Protein AF-A0A3B4A0J9-F1 (afdb_monomer)

Radius of gyration: 40.75 Å; Cα contacts (8 Å, |Δi|>4): 36; chains: 1; bounding box: 150×48×85 Å

pLDDT: mean 75.03, std 22.57, range [33.03, 98.69]

Sequence (187 aa):
MAAPLPPKPGLPGMPPQTQQPLPLGATAAPGQQPQPGTMREISPVFLCRIGQETVQDIVTRTMEIFQISRATQLPNGVTQSQAMYQDRFGKLQEHLRQLALLFRKLRLLYERCVEMTSDLQEAPAELVPYVGEELMSVKVESCSPAIIQERKEVMEKVRQKNQEMKILMDQMRNLLWDVNAMLTLRK

Solvent-accessible surface area (backbone atoms only — not comparable to full-atom values): 12080 Å² total; per-residue (Å²): 137,85,88,84,90,92,88,90,90,82,90,87,89,87,82,84,88,81,86,87,83,88,82,93,80,91,73,89,73,83,79,83,70,80,74,77,77,77,75,75,73,83,51,59,69,58,48,50,52,54,41,52,54,46,52,52,51,47,53,52,46,51,51,50,47,51,51,53,54,70,69,54,71,74,85,80,82,64,84,70,58,68,67,60,52,51,53,52,51,52,49,46,52,50,48,51,53,51,46,54,51,47,53,55,50,45,48,53,45,48,55,52,39,47,67,75,39,52,91,70,61,69,70,85,88,74,71,82,78,68,92,86,66,84,78,74,81,75,80,72,77,78,60,58,70,67,57,52,49,51,53,50,52,52,53,50,51,53,53,51,52,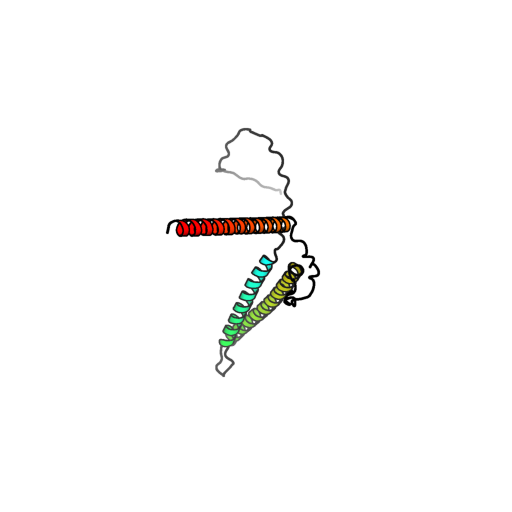54,51,52,51,50,53,50,51,53,50,53,50,49,52,52,50,53,50,54,50,56,58,58,76,72,111

Nearest PDB structures (foldseek):
  6w1s-assembly1_Y  TM=5.261E-01  e=3.389E-08  Mus musculus
  1tjl-assembly1_A  TM=6.572E-01  e=3.011E+00  Escherichia coli

Structure (mmCIF, N/CA/C/O backbone):
data_AF-A0A3B4A0J9-F1
#
_entry.id   AF-A0A3B4A0J9-F1
#
loop_
_atom_site.group_PDB
_atom_site.id
_atom_site.type_symbol
_atom_site.label_atom_id
_atom_site.label_alt_id
_atom_site.label_comp_id
_atom_site.label_asym_id
_atom_site.label_entity_id
_atom_site.label_seq_id
_atom_site.pdbx_PDB_ins_code
_atom_site.Cartn_x
_atom_site.Cartn_y
_atom_site.Cartn_z
_atom_site.occupancy
_atom_site.B_iso_or_equiv
_atom_site.auth_seq_id
_atom_site.auth_comp_id
_atom_site.auth_asym_id
_atom_site.auth_atom_id
_atom_site.pdbx_PDB_model_num
ATOM 1 N N . MET A 1 1 ? 86.600 3.436 4.584 1.00 40.72 1 MET A N 1
ATOM 2 C CA . MET A 1 1 ? 86.127 4.830 4.748 1.00 40.72 1 MET A CA 1
ATOM 3 C C . MET A 1 1 ? 84.602 4.763 4.795 1.00 40.72 1 MET A C 1
ATOM 5 O O . MET A 1 1 ? 84.035 4.291 3.826 1.00 40.72 1 MET A O 1
ATOM 9 N N . ALA A 1 2 ? 83.965 4.772 5.970 1.00 39.25 2 ALA A N 1
ATOM 10 C CA . ALA A 1 2 ? 83.701 5.888 6.901 1.00 39.25 2 ALA A CA 1
ATOM 11 C C . ALA A 1 2 ? 82.414 6.673 6.536 1.00 39.25 2 ALA A C 1
ATOM 13 O O . ALA A 1 2 ? 82.296 7.193 5.434 1.00 39.25 2 ALA A O 1
ATOM 14 N N . ALA A 1 3 ? 81.464 6.663 7.481 1.00 44.97 3 ALA A N 1
ATOM 15 C CA . ALA A 1 3 ? 80.117 7.267 7.518 1.00 44.97 3 ALA A CA 1
ATOM 16 C C . ALA A 1 3 ? 80.164 8.790 7.872 1.00 44.97 3 ALA A C 1
ATOM 18 O O . ALA A 1 3 ? 81.256 9.347 7.784 1.00 44.97 3 ALA A O 1
ATOM 19 N N . PRO A 1 4 ? 79.161 9.431 8.533 1.00 53.91 4 PRO A N 1
ATOM 20 C CA . PRO A 1 4 ? 77.727 9.730 8.275 1.00 53.91 4 PRO A CA 1
ATOM 21 C C . PRO A 1 4 ? 77.372 11.271 8.349 1.00 53.91 4 PRO A C 1
ATOM 23 O O . PRO A 1 4 ? 78.267 12.101 8.426 1.00 53.91 4 PRO A O 1
ATOM 26 N N . LEU A 1 5 ? 76.057 11.619 8.323 1.00 42.41 5 LEU A N 1
ATOM 27 C CA . LEU A 1 5 ? 75.295 12.909 8.546 1.00 42.41 5 LEU A CA 1
ATOM 28 C C . LEU A 1 5 ? 75.820 13.879 9.658 1.00 42.41 5 LEU A C 1
ATOM 30 O O . LEU A 1 5 ? 76.533 13.344 10.509 1.00 42.41 5 LEU A O 1
ATOM 34 N N . PRO A 1 6 ? 75.459 15.213 9.802 1.00 55.19 6 PRO A N 1
ATOM 35 C CA . PRO A 1 6 ? 74.091 15.836 10.005 1.00 55.19 6 PRO A CA 1
ATOM 36 C C . PRO A 1 6 ? 73.970 17.383 9.638 1.00 55.19 6 PRO A C 1
ATOM 38 O O . PRO A 1 6 ? 74.738 17.798 8.776 1.00 55.19 6 PRO A O 1
ATOM 41 N N . PRO A 1 7 ? 73.192 18.321 10.288 1.00 53.09 7 PRO A N 1
ATOM 42 C CA . PRO A 1 7 ? 71.743 18.490 10.626 1.00 53.09 7 PRO A CA 1
ATOM 43 C C . PRO A 1 7 ? 71.053 19.848 10.173 1.00 53.09 7 PRO A C 1
ATOM 45 O O . PRO A 1 7 ? 71.659 20.698 9.533 1.00 53.09 7 PRO A O 1
ATOM 48 N N . LYS A 1 8 ? 69.762 20.024 10.565 1.00 43.38 8 LYS A N 1
ATOM 49 C CA . LYS A 1 8 ? 68.763 21.154 10.485 1.00 43.38 8 LYS A CA 1
ATOM 50 C C . LYS A 1 8 ? 69.182 22.561 11.003 1.00 43.38 8 LYS A C 1
ATOM 52 O O . LYS A 1 8 ? 70.091 22.641 11.822 1.00 43.38 8 LYS A O 1
ATOM 57 N N . PRO A 1 9 ? 68.443 23.650 10.651 1.00 48.12 9 PRO A N 1
ATOM 58 C CA . PRO A 1 9 ? 67.445 24.320 11.555 1.00 48.12 9 PRO A CA 1
ATOM 59 C C . PRO A 1 9 ? 66.189 24.860 10.791 1.00 48.12 9 PRO A C 1
ATOM 61 O O . PRO A 1 9 ? 66.222 24.931 9.574 1.00 48.12 9 PRO A O 1
ATOM 64 N N . GLY A 1 10 ? 65.016 25.261 11.315 1.00 34.44 10 GLY A N 1
ATOM 65 C CA . GLY A 1 10 ? 64.461 25.481 12.658 1.00 34.44 10 GLY A CA 1
ATOM 66 C C . GLY A 1 10 ? 63.539 26.736 12.704 1.00 34.44 10 GLY A C 1
ATOM 67 O O . GLY A 1 10 ? 64.086 27.823 12.780 1.00 34.44 10 GLY A O 1
ATOM 68 N N . LEU A 1 11 ? 62.194 26.553 12.754 1.00 42.97 11 LEU A N 1
ATOM 69 C CA . LEU A 1 11 ? 61.110 27.414 13.347 1.00 42.97 11 LEU A CA 1
ATOM 70 C C . LEU A 1 11 ? 60.815 28.829 12.761 1.00 42.97 11 LEU A C 1
ATOM 72 O O . LEU A 1 11 ? 61.633 29.309 11.985 1.00 42.97 11 LEU A O 1
ATOM 76 N N . PRO A 1 12 ? 59.711 29.552 13.133 1.00 46.12 12 PRO A N 1
ATOM 77 C CA . PRO A 1 12 ? 58.515 29.268 13.983 1.00 46.12 12 PRO A CA 1
ATOM 78 C C . PRO A 1 12 ? 57.167 29.468 13.207 1.00 46.12 12 PRO A C 1
ATOM 80 O O . PRO A 1 12 ? 57.181 29.918 12.072 1.00 46.12 12 PRO A O 1
ATOM 83 N N . GLY A 1 13 ? 55.937 29.138 13.633 1.00 35.78 13 GLY A N 1
ATOM 84 C CA . GLY A 1 13 ? 55.293 29.041 14.947 1.00 35.78 13 GLY A CA 1
ATOM 85 C C . GLY A 1 13 ? 54.238 30.158 15.096 1.00 35.78 13 GLY A C 1
ATOM 86 O O . GLY A 1 13 ? 54.635 31.296 15.304 1.00 35.78 13 GLY A O 1
ATOM 87 N N . MET A 1 14 ? 52.928 29.859 14.973 1.00 45.50 14 MET A N 1
ATOM 88 C CA . MET A 1 14 ? 51.789 30.750 15.317 1.00 45.50 14 MET A CA 1
ATOM 89 C C . MET A 1 14 ? 50.421 30.038 15.119 1.00 45.50 14 MET A C 1
ATOM 91 O O . MET A 1 14 ? 50.318 29.203 14.225 1.00 45.50 14 MET A O 1
ATOM 95 N N . PRO A 1 15 ? 49.348 30.378 15.862 1.00 49.09 15 PRO A N 1
ATOM 96 C CA . PRO A 1 15 ? 49.125 30.039 17.272 1.00 49.09 15 PRO A CA 1
ATOM 97 C C . PRO A 1 15 ? 47.834 29.201 17.502 1.00 49.09 15 PRO A C 1
ATOM 99 O O . PRO A 1 15 ? 46.919 29.231 16.678 1.00 49.09 15 PRO A O 1
ATOM 102 N N . PRO A 1 16 ? 47.712 28.477 18.633 1.00 41.19 16 PRO A N 1
ATOM 103 C CA . PRO A 1 16 ? 46.480 27.797 19.027 1.00 41.19 16 PRO A CA 1
ATOM 104 C C . PRO A 1 16 ? 45.493 28.757 19.712 1.00 41.19 16 PRO A C 1
ATOM 106 O O . PRO A 1 16 ? 45.870 29.614 20.512 1.00 41.19 16 PRO A O 1
ATOM 109 N N . GLN A 1 17 ? 44.211 28.591 19.393 1.00 39.91 17 GLN A N 1
ATOM 110 C CA . GLN A 1 17 ? 43.101 29.373 19.926 1.00 39.91 17 GLN A CA 1
ATOM 111 C C . GLN A 1 17 ? 42.788 28.953 21.377 1.00 39.91 17 GLN A C 1
ATOM 113 O O . GLN A 1 17 ? 42.278 27.868 21.637 1.00 39.91 17 GLN A O 1
ATOM 118 N N . THR A 1 18 ? 43.184 29.829 22.301 1.00 37.50 18 THR A N 1
ATOM 119 C CA . THR A 1 18 ? 42.495 30.251 23.536 1.00 37.50 18 THR A CA 1
ATOM 120 C C . THR A 1 18 ? 41.708 29.211 24.354 1.00 37.50 18 THR A C 1
ATOM 122 O O . THR A 1 18 ? 40.520 28.980 24.150 1.00 37.50 18 THR A O 1
ATOM 125 N N . GLN A 1 19 ? 42.360 28.727 25.416 1.00 39.59 19 GLN A N 1
ATOM 126 C CA . GLN A 1 19 ? 41.743 28.311 26.681 1.00 39.59 19 GLN A CA 1
ATOM 127 C C . GLN A 1 19 ? 41.982 29.401 27.740 1.00 39.59 19 GLN A C 1
ATOM 129 O O . GLN A 1 19 ? 43.103 29.893 27.873 1.00 39.59 19 GLN A O 1
ATOM 134 N N . GLN A 1 20 ? 40.953 29.729 28.524 1.00 37.91 20 GLN A N 1
ATOM 135 C CA . GLN A 1 20 ? 41.059 30.404 29.825 1.00 37.91 20 GLN A CA 1
ATOM 136 C C . GLN A 1 20 ? 40.055 29.789 30.834 1.00 37.91 20 GLN A C 1
ATOM 138 O O . GLN A 1 20 ? 39.088 29.162 30.398 1.00 37.91 20 GLN A O 1
ATOM 143 N N . PRO A 1 21 ? 40.308 29.894 32.160 1.00 43.94 21 PRO A N 1
ATOM 144 C CA . PRO A 1 21 ? 40.034 28.815 33.123 1.00 43.94 21 PRO A CA 1
ATOM 145 C C . PRO A 1 21 ? 39.106 29.158 34.323 1.00 43.94 21 PRO A C 1
ATOM 147 O O . PRO A 1 21 ? 39.158 30.274 34.819 1.00 43.94 21 PRO A O 1
ATOM 150 N N . LEU A 1 22 ? 38.417 28.116 34.850 1.00 37.00 22 LEU A N 1
ATOM 151 C CA . LEU A 1 22 ? 37.968 27.836 36.254 1.00 37.00 22 LEU A CA 1
ATOM 152 C C . LEU A 1 22 ? 36.998 28.837 36.965 1.00 37.00 22 LEU A C 1
ATOM 154 O O . LEU A 1 22 ? 36.967 29.997 36.574 1.00 37.00 22 LEU A O 1
ATOM 158 N N . PRO A 1 23 ? 36.218 28.455 38.024 1.00 47.22 23 PRO A N 1
ATOM 159 C CA . PRO A 1 23 ? 36.402 27.313 38.935 1.00 47.22 23 PRO A CA 1
ATOM 160 C C . PRO A 1 23 ? 35.155 26.473 39.331 1.00 47.22 23 PRO A C 1
ATOM 162 O O . PRO A 1 23 ? 34.004 26.816 39.096 1.00 47.22 23 PRO A O 1
ATOM 165 N N . LEU A 1 24 ? 35.484 25.342 39.969 1.00 41.44 24 LEU A N 1
ATOM 166 C CA . LEU A 1 24 ? 34.757 24.494 40.925 1.00 41.44 24 LEU A CA 1
ATOM 167 C C . LEU A 1 24 ? 33.265 24.768 41.214 1.00 41.44 24 LEU A C 1
ATOM 169 O O . LEU A 1 24 ? 32.896 25.762 41.830 1.00 41.44 24 LEU A O 1
ATOM 173 N N . GLY A 1 25 ? 32.460 23.729 40.979 1.00 33.03 25 GLY A N 1
ATOM 174 C CA . GLY A 1 25 ? 31.121 23.556 41.539 1.00 33.03 25 GLY A CA 1
ATOM 175 C C . GLY A 1 25 ? 30.613 22.134 41.307 1.00 33.03 25 GLY A C 1
ATOM 176 O O . GLY A 1 25 ? 29.630 21.935 40.607 1.00 33.03 25 GLY A O 1
ATOM 177 N N . ALA A 1 26 ? 31.328 21.129 41.822 1.00 35.12 26 ALA A N 1
ATOM 178 C CA . ALA A 1 26 ? 30.890 19.738 41.764 1.00 35.12 26 ALA A CA 1
ATOM 179 C C . ALA A 1 26 ? 29.823 19.484 42.841 1.00 35.12 26 ALA A C 1
ATOM 181 O O . ALA A 1 26 ? 30.138 19.095 43.964 1.00 35.12 26 ALA A O 1
ATOM 182 N N . THR A 1 27 ? 28.556 19.701 42.498 1.00 36.66 27 THR A N 1
ATOM 183 C CA . THR A 1 27 ? 27.426 19.056 43.172 1.00 36.66 27 THR A CA 1
ATOM 184 C C . THR A 1 27 ? 27.036 17.821 42.369 1.00 36.66 27 THR A C 1
ATOM 186 O O . THR A 1 27 ? 26.649 17.893 41.205 1.00 36.66 27 THR A O 1
ATOM 189 N N . ALA A 1 28 ? 27.208 16.661 42.997 1.00 42.97 28 ALA A N 1
ATOM 190 C CA . ALA A 1 28 ? 26.825 15.365 42.468 1.00 42.97 28 ALA A CA 1
ATOM 191 C C . ALA A 1 28 ? 25.316 15.330 42.171 1.00 42.97 28 ALA A C 1
ATOM 193 O O . ALA A 1 28 ? 24.498 15.394 43.088 1.00 42.97 2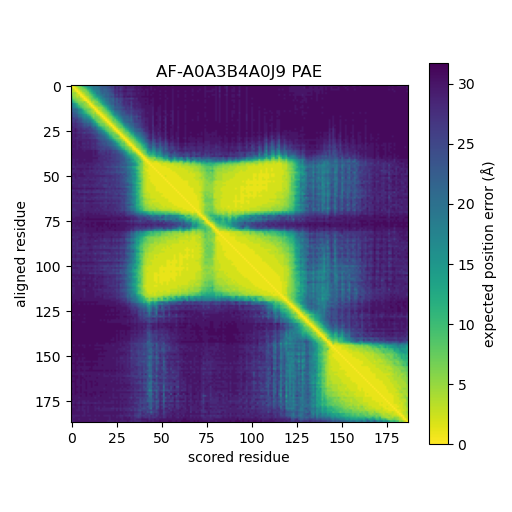8 ALA A O 1
ATOM 194 N N . ALA A 1 29 ? 24.953 15.209 40.893 1.00 39.84 29 ALA A N 1
ATOM 195 C CA . ALA A 1 29 ? 23.620 14.786 40.485 1.00 39.84 29 ALA A CA 1
ATOM 196 C C . ALA A 1 29 ? 23.590 13.244 40.420 1.00 39.84 29 ALA A C 1
ATOM 198 O O . ALA A 1 29 ? 24.529 12.650 39.880 1.00 39.84 29 ALA A O 1
ATOM 199 N N . PRO A 1 30 ? 22.561 12.575 40.974 1.00 42.31 30 PRO A N 1
ATOM 200 C CA . PRO A 1 30 ? 22.486 11.121 40.975 1.00 42.31 30 PRO A CA 1
ATOM 201 C C . PRO A 1 30 ? 22.271 10.586 39.557 1.00 42.31 30 PRO A C 1
ATOM 203 O O . PRO A 1 30 ? 21.590 11.197 38.736 1.00 42.31 30 PRO A O 1
ATOM 206 N N . GLY A 1 31 ? 22.895 9.440 39.286 1.00 39.72 31 GLY A N 1
ATOM 207 C CA . GLY A 1 31 ? 23.062 8.866 37.959 1.00 39.72 31 GLY A CA 1
ATOM 208 C C . GLY A 1 31 ? 21.775 8.711 37.152 1.00 39.72 31 GLY A C 1
ATOM 209 O O . GLY A 1 31 ? 20.818 8.063 37.572 1.00 39.72 31 GLY A O 1
ATOM 210 N N . GLN A 1 32 ? 21.817 9.223 35.924 1.00 41.25 32 GLN A N 1
ATOM 211 C CA . GLN A 1 32 ? 20.991 8.718 34.838 1.00 41.25 32 GLN A CA 1
ATOM 212 C C . GLN A 1 32 ? 21.467 7.304 34.500 1.00 41.25 32 GLN A C 1
ATOM 214 O O . GLN A 1 32 ? 22.496 7.105 33.853 1.00 41.25 32 GLN A O 1
ATOM 219 N N . GLN A 1 33 ? 20.708 6.311 34.962 1.00 44.28 33 GLN A N 1
ATOM 220 C CA . GLN A 1 33 ? 20.726 4.987 34.354 1.00 44.28 33 GLN A CA 1
ATOM 221 C C . GLN A 1 33 ? 20.388 5.135 32.861 1.00 44.28 33 GLN A C 1
ATOM 223 O O . GLN A 1 33 ? 19.448 5.865 32.528 1.00 44.28 33 GLN A O 1
ATOM 228 N N . PRO A 1 34 ? 21.098 4.448 31.950 1.00 45.25 34 PRO A N 1
ATOM 229 C CA . PRO A 1 34 ? 20.658 4.349 30.570 1.00 45.25 34 PRO A CA 1
ATOM 230 C C . PRO A 1 34 ? 19.326 3.596 30.576 1.00 45.25 34 PRO A C 1
ATOM 232 O O . PRO A 1 34 ? 19.285 2.411 30.911 1.00 45.25 34 PRO A O 1
ATOM 235 N N . GLN A 1 35 ? 18.227 4.278 30.245 1.00 45.75 35 GLN A N 1
ATOM 236 C CA . GLN A 1 35 ? 16.988 3.589 29.903 1.00 45.75 35 GLN A CA 1
ATOM 237 C C . GLN A 1 35 ? 17.308 2.634 28.744 1.00 45.75 35 GLN A C 1
ATOM 239 O O . GLN A 1 35 ? 17.849 3.088 27.730 1.00 45.75 35 GLN A O 1
ATOM 244 N N . PRO A 1 36 ? 17.017 1.327 28.868 1.00 46.59 36 PRO A N 1
ATOM 245 C CA . PRO A 1 36 ? 17.120 0.428 27.734 1.00 46.59 36 PRO A CA 1
ATOM 246 C C . PRO A 1 36 ? 16.182 0.970 26.660 1.00 46.59 36 PRO A C 1
ATOM 248 O O . PRO A 1 36 ? 15.006 1.222 26.928 1.00 46.59 36 PRO A O 1
ATOM 251 N N . GLY A 1 37 ? 16.748 1.237 25.481 1.00 47.78 37 GLY A N 1
ATOM 252 C CA . GLY A 1 37 ? 16.033 1.817 24.357 1.00 47.78 37 GLY A CA 1
ATOM 253 C C . GLY A 1 37 ? 14.724 1.076 24.161 1.00 47.78 37 GLY A C 1
ATOM 254 O O . GLY A 1 37 ? 14.716 -0.129 23.911 1.00 47.78 37 GLY A O 1
ATOM 255 N N . THR A 1 38 ? 13.622 1.802 24.315 1.00 44.69 38 THR A N 1
ATOM 256 C CA . THR A 1 38 ? 12.308 1.329 23.923 1.00 44.69 38 THR A CA 1
ATOM 257 C C . THR A 1 38 ? 12.402 1.024 22.436 1.00 44.69 38 THR A C 1
ATOM 259 O O . THR A 1 38 ? 12.405 1.924 21.594 1.00 44.69 38 THR A O 1
ATOM 262 N N . MET A 1 39 ? 12.574 -0.259 22.104 1.00 47.62 39 MET A N 1
ATOM 263 C CA . MET A 1 39 ? 12.317 -0.766 20.765 1.00 47.62 39 MET A CA 1
ATOM 264 C C . MET A 1 39 ? 10.907 -0.287 20.444 1.00 47.62 39 MET A C 1
ATOM 266 O O . MET A 1 39 ? 9.944 -0.790 21.012 1.00 47.62 39 MET A O 1
ATOM 270 N N . ARG A 1 40 ? 10.791 0.772 19.635 1.00 59.72 40 ARG A N 1
ATOM 271 C CA . ARG A 1 40 ? 9.501 1.240 19.139 1.00 59.72 40 ARG A CA 1
ATOM 272 C C . ARG A 1 40 ? 8.894 0.053 18.414 1.00 59.72 40 ARG A C 1
ATOM 274 O O . ARG A 1 40 ? 9.356 -0.294 17.329 1.00 59.72 40 ARG A O 1
ATOM 281 N N . GLU A 1 41 ? 7.920 -0.588 19.045 1.00 65.62 41 GLU A N 1
ATOM 282 C CA . GLU A 1 41 ? 7.144 -1.643 18.418 1.00 65.62 41 GLU A CA 1
ATOM 283 C C . GLU A 1 41 ? 6.603 -1.094 17.100 1.00 65.62 41 GLU A C 1
ATOM 285 O O . GLU A 1 41 ? 6.019 -0.007 17.034 1.00 65.62 41 GLU A O 1
ATOM 290 N N . ILE A 1 42 ? 6.907 -1.801 16.015 1.00 76.88 42 ILE A N 1
ATOM 291 C CA . ILE A 1 42 ? 6.512 -1.386 14.676 1.00 76.88 42 ILE A CA 1
ATOM 292 C C . ILE A 1 42 ? 4.996 -1.555 14.602 1.00 76.88 42 ILE A C 1
ATOM 294 O O . ILE A 1 42 ? 4.507 -2.672 14.516 1.00 76.88 42 ILE A O 1
ATOM 298 N N . SER A 1 43 ? 4.263 -0.444 14.664 1.00 85.62 43 SER 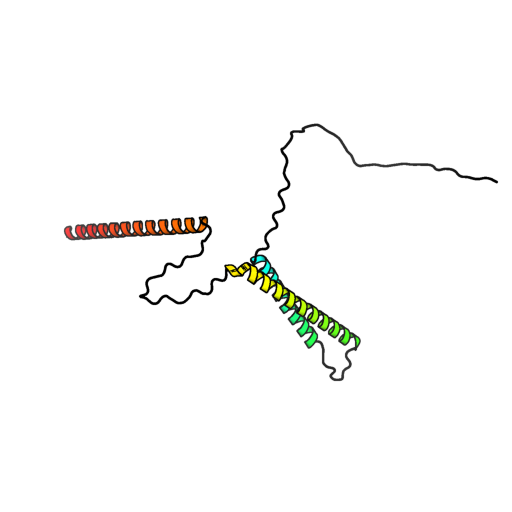A N 1
ATOM 299 C CA . SER A 1 43 ? 2.800 -0.429 14.581 1.00 85.62 43 SER A CA 1
ATOM 300 C C . SER A 1 43 ? 2.304 -0.927 13.212 1.00 85.62 43 SER A C 1
ATOM 302 O O . SER A 1 43 ? 2.914 -0.584 12.189 1.00 85.62 43 SER A O 1
ATOM 304 N N . PRO A 1 44 ? 1.153 -1.628 13.141 1.00 88.62 44 PRO A N 1
ATOM 305 C CA . PRO A 1 44 ? 0.568 -2.052 11.867 1.00 88.62 44 PRO A CA 1
ATOM 306 C C . PRO A 1 44 ? 0.225 -0.861 10.958 1.00 88.62 44 PRO A C 1
ATOM 308 O O . PRO A 1 44 ? 0.331 -0.959 9.738 1.00 88.62 44 PRO A O 1
ATOM 311 N N . VAL A 1 45 ? -0.076 0.308 11.539 1.00 91.12 45 VAL A N 1
ATOM 312 C CA . VAL A 1 45 ? -0.320 1.559 10.798 1.00 91.12 45 VAL A CA 1
ATOM 313 C C . VAL A 1 45 ? 0.910 1.983 9.987 1.00 91.12 45 VAL A C 1
ATOM 315 O O . VAL A 1 45 ? 0.786 2.463 8.859 1.00 91.12 45 VAL A O 1
ATOM 318 N N . PHE A 1 46 ? 2.111 1.783 10.533 1.00 92.94 46 PHE A N 1
ATOM 319 C CA . PHE A 1 46 ? 3.355 2.123 9.848 1.00 92.94 46 PHE A CA 1
ATOM 320 C C . PHE A 1 46 ? 3.612 1.197 8.652 1.00 92.94 46 PHE A C 1
ATOM 322 O O . PHE A 1 46 ? 3.979 1.671 7.576 1.00 92.94 46 PHE A O 1
ATOM 329 N N . LEU A 1 47 ? 3.346 -0.104 8.805 1.00 93.94 47 LEU A N 1
ATOM 330 C CA . LEU A 1 47 ? 3.431 -1.069 7.705 1.00 93.94 47 LEU A CA 1
ATOM 331 C C . LEU A 1 47 ? 2.436 -0.738 6.583 1.00 93.94 47 LEU A C 1
ATOM 333 O O . LEU A 1 47 ? 2.825 -0.751 5.416 1.00 93.94 47 LEU A O 1
ATOM 337 N N . CYS A 1 48 ? 1.199 -0.352 6.918 1.00 94.50 48 CYS A N 1
ATOM 338 C CA . CYS A 1 48 ? 0.202 0.079 5.931 1.00 94.50 48 CYS A CA 1
ATOM 339 C C . CYS A 1 48 ? 0.660 1.311 5.138 1.00 94.50 48 CYS A C 1
ATOM 341 O O . CYS A 1 48 ? 0.464 1.363 3.924 1.00 94.50 48 CYS A O 1
ATOM 343 N N . ARG A 1 49 ? 1.323 2.277 5.789 1.00 96.62 49 ARG A N 1
ATOM 344 C CA . ARG A 1 49 ? 1.886 3.454 5.108 1.00 96.62 49 ARG A CA 1
ATOM 345 C C . ARG A 1 49 ? 2.984 3.067 4.112 1.00 96.62 49 ARG A C 1
ATOM 347 O O . ARG A 1 49 ? 2.949 3.512 2.969 1.00 96.62 49 ARG A O 1
ATOM 354 N N . ILE A 1 50 ? 3.898 2.175 4.500 1.00 96.81 50 ILE A N 1
ATOM 355 C CA . ILE A 1 50 ? 4.918 1.635 3.581 1.00 96.81 50 ILE A CA 1
ATOM 356 C C . ILE A 1 50 ? 4.260 0.831 2.446 1.00 96.81 50 ILE A C 1
ATOM 358 O O . ILE A 1 50 ? 4.718 0.867 1.299 1.00 96.81 50 ILE A O 1
ATOM 362 N N . GLY A 1 51 ? 3.186 0.096 2.748 1.00 97.38 51 GLY A N 1
ATOM 363 C CA . GLY A 1 51 ? 2.384 -0.630 1.765 1.00 97.38 51 GLY A CA 1
ATOM 364 C C . GLY A 1 51 ? 1.796 0.306 0.714 1.00 97.38 51 GLY A C 1
ATOM 365 O O . GLY A 1 51 ? 1.964 0.060 -0.479 1.00 97.38 51 GLY A O 1
ATOM 366 N N . GLN A 1 52 ? 1.199 1.418 1.147 1.00 97.94 52 GLN A N 1
ATOM 367 C CA . GLN A 1 52 ? 0.663 2.454 0.265 1.00 97.94 52 GLN A CA 1
ATOM 368 C C . GLN A 1 52 ? 1.746 3.045 -0.649 1.00 97.94 52 GLN A C 1
ATOM 370 O O . GLN A 1 52 ? 1.544 3.109 -1.862 1.00 97.94 52 GLN A O 1
ATOM 375 N N . GLU A 1 53 ? 2.900 3.424 -0.095 1.00 98.06 53 GLU A N 1
ATOM 376 C CA . GLU A 1 53 ? 4.040 3.927 -0.879 1.00 98.06 53 GLU A CA 1
ATOM 377 C C . GLU A 1 53 ? 4.506 2.883 -1.909 1.00 98.06 53 GLU A C 1
ATOM 379 O O . GLU A 1 53 ? 4.708 3.192 -3.080 1.00 98.06 53 GLU A O 1
ATOM 384 N N . THR A 1 54 ? 4.567 1.608 -1.515 1.00 98.44 54 THR A N 1
ATOM 385 C CA . THR A 1 54 ? 4.952 0.509 -2.416 1.00 98.44 54 THR A CA 1
ATOM 386 C C . 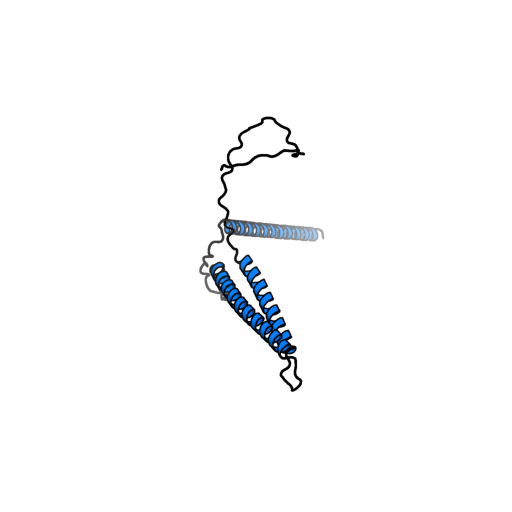THR A 1 54 ? 3.940 0.319 -3.556 1.00 98.44 54 THR A C 1
ATOM 388 O O . THR A 1 54 ? 4.340 0.065 -4.691 1.00 98.44 54 THR A O 1
ATOM 391 N N . VAL A 1 55 ? 2.636 0.468 -3.297 1.00 98.69 55 VAL A N 1
ATOM 392 C CA . VAL A 1 55 ? 1.596 0.430 -4.344 1.00 98.69 55 VAL A CA 1
ATOM 393 C C . VAL A 1 55 ? 1.741 1.614 -5.300 1.00 98.69 55 VAL A C 1
ATOM 395 O O . VAL A 1 55 ? 1.638 1.436 -6.515 1.00 98.69 55 VAL A O 1
ATOM 398 N N . GLN A 1 56 ? 2.030 2.808 -4.781 1.00 98.50 56 GLN A N 1
ATOM 399 C CA . GLN A 1 56 ? 2.283 3.985 -5.611 1.00 98.50 56 GLN A CA 1
ATOM 400 C C . GLN A 1 56 ? 3.506 3.785 -6.522 1.00 98.50 56 GLN A C 1
ATOM 402 O O . GLN A 1 56 ? 3.443 4.102 -7.715 1.00 98.50 56 GLN A O 1
ATOM 407 N N . ASP A 1 57 ? 4.585 3.199 -6.000 1.00 98.38 57 ASP A N 1
ATOM 408 C CA . ASP A 1 57 ? 5.782 2.865 -6.779 1.00 98.38 57 ASP A CA 1
ATOM 409 C C . ASP A 1 57 ? 5.476 1.847 -7.888 1.00 98.38 57 ASP A C 1
ATOM 411 O O . ASP A 1 57 ? 5.949 1.997 -9.016 1.00 98.38 57 ASP A O 1
ATOM 415 N N . ILE A 1 58 ? 4.647 0.835 -7.602 1.00 98.69 58 ILE A N 1
ATOM 416 C CA . ILE A 1 58 ? 4.191 -0.153 -8.596 1.00 98.69 58 ILE A CA 1
ATOM 417 C C . ILE A 1 58 ? 3.451 0.542 -9.739 1.00 98.69 58 ILE A C 1
ATOM 419 O O . ILE A 1 58 ? 3.756 0.290 -10.908 1.00 98.69 58 ILE A O 1
ATOM 423 N N . VAL A 1 59 ? 2.501 1.425 -9.421 1.00 98.56 59 VAL A N 1
ATOM 424 C CA . VAL A 1 59 ? 1.734 2.167 -10.433 1.00 98.56 59 VAL A CA 1
ATOM 425 C C . VAL A 1 59 ? 2.668 3.033 -11.272 1.00 98.56 59 VAL A C 1
ATOM 427 O O . VAL A 1 59 ? 2.644 2.948 -12.500 1.00 98.56 59 VAL A O 1
ATOM 430 N N . THR A 1 60 ? 3.548 3.792 -10.620 1.00 98.25 60 THR A N 1
ATOM 431 C CA . THR A 1 60 ? 4.515 4.672 -11.290 1.00 98.25 60 THR A CA 1
ATOM 432 C C . THR A 1 60 ? 5.410 3.882 -12.243 1.00 98.25 60 THR A C 1
ATOM 434 O O . THR A 1 60 ? 5.518 4.215 -13.423 1.00 98.25 60 THR A O 1
ATOM 437 N N . ARG A 1 61 ? 5.977 2.763 -11.782 1.00 97.75 61 ARG A N 1
ATOM 438 C CA . ARG A 1 61 ? 6.831 1.900 -12.606 1.00 97.75 61 ARG A CA 1
ATOM 439 C C . ARG A 1 61 ? 6.075 1.265 -13.770 1.00 97.75 61 ARG A C 1
ATOM 441 O O . ARG A 1 61 ? 6.605 1.149 -14.871 1.00 97.75 61 ARG A O 1
ATOM 448 N N . THR A 1 62 ? 4.823 0.878 -13.549 1.00 98.31 62 THR A N 1
ATOM 449 C CA . THR A 1 62 ? 3.960 0.341 -14.608 1.00 98.31 62 THR A CA 1
ATOM 450 C C . THR A 1 62 ? 3.705 1.395 -15.691 1.00 98.31 62 THR A C 1
ATOM 452 O O . THR A 1 62 ? 3.752 1.087 -16.883 1.00 98.31 62 THR A O 1
ATOM 455 N N . MET A 1 63 ? 3.514 2.659 -15.303 1.00 97.94 63 MET A N 1
ATOM 456 C CA . MET A 1 63 ? 3.404 3.768 -16.252 1.00 97.94 63 MET A CA 1
ATOM 457 C C . MET A 1 63 ? 4.700 3.967 -17.054 1.00 97.94 63 MET A C 1
ATOM 459 O O . MET A 1 63 ? 4.624 4.118 -18.273 1.00 97.94 63 MET A O 1
ATOM 463 N N . GLU A 1 64 ? 5.876 3.908 -16.415 1.00 96.56 64 GLU A N 1
ATOM 464 C CA . GLU A 1 64 ? 7.187 3.984 -17.092 1.00 96.56 64 GLU A CA 1
ATOM 465 C C . GLU A 1 64 ? 7.353 2.862 -18.134 1.00 96.56 64 GLU A C 1
ATOM 467 O O . GLU A 1 64 ? 7.737 3.117 -19.278 1.00 96.56 64 GLU A O 1
ATOM 472 N N . ILE A 1 65 ? 6.977 1.628 -17.781 1.00 96.94 65 ILE A N 1
ATOM 473 C CA . ILE A 1 65 ? 6.997 0.466 -18.687 1.00 96.94 65 ILE A CA 1
ATOM 474 C C . ILE A 1 65 ? 6.131 0.726 -19.921 1.00 96.94 65 ILE A C 1
ATOM 476 O O . ILE A 1 65 ? 6.585 0.514 -21.051 1.00 96.94 65 ILE A O 1
ATOM 480 N N . PHE A 1 66 ? 4.899 1.210 -19.737 1.00 96.31 66 PHE A N 1
ATOM 481 C CA . PHE A 1 66 ? 4.018 1.520 -20.863 1.00 96.31 66 PHE A CA 1
ATOM 482 C C . PHE A 1 66 ? 4.542 2.682 -21.712 1.00 96.31 66 PHE A C 1
ATOM 484 O O . PHE A 1 66 ? 4.417 2.636 -22.936 1.00 96.31 66 PHE A O 1
ATOM 491 N N . GLN A 1 67 ? 5.169 3.693 -21.108 1.00 94.75 67 GLN A N 1
ATOM 492 C CA . GLN A 1 67 ? 5.798 4.789 -21.850 1.00 94.75 67 GLN A CA 1
ATOM 493 C C . GLN A 1 67 ? 6.956 4.290 -22.726 1.00 94.75 67 GLN A C 1
ATOM 495 O O . GLN A 1 67 ? 7.002 4.613 -23.917 1.00 94.75 67 GLN A O 1
ATOM 500 N N . ILE A 1 68 ? 7.844 3.452 -22.182 1.00 92.88 68 ILE A N 1
ATOM 501 C CA . ILE A 1 68 ? 8.956 2.853 -22.938 1.00 92.88 68 ILE A CA 1
ATOM 502 C C . ILE A 1 68 ? 8.422 1.951 -24.053 1.00 92.88 68 ILE A C 1
ATOM 504 O O . ILE A 1 68 ? 8.881 2.040 -25.194 1.00 92.88 68 ILE A O 1
ATOM 508 N N . SER A 1 69 ? 7.420 1.125 -23.751 1.00 89.75 69 SER A N 1
ATOM 509 C CA . SER A 1 69 ? 6.811 0.208 -24.722 1.00 89.75 69 SER A CA 1
ATOM 510 C C . SER A 1 69 ? 6.158 0.968 -25.876 1.00 89.75 69 SER A C 1
ATOM 512 O O . SER A 1 69 ? 6.374 0.626 -27.033 1.00 89.75 69 SER A O 1
ATOM 514 N N . ARG A 1 70 ? 5.437 2.061 -25.590 1.00 88.62 70 ARG A N 1
ATOM 515 C CA . ARG A 1 70 ? 4.850 2.935 -26.620 1.00 88.62 70 ARG A CA 1
ATOM 516 C C . ARG A 1 70 ? 5.898 3.628 -27.487 1.00 88.62 70 ARG A C 1
ATOM 518 O O . ARG A 1 70 ? 5.670 3.823 -28.676 1.00 88.62 70 ARG A O 1
ATOM 525 N N . ALA A 1 71 ? 7.017 4.044 -26.896 1.00 83.94 71 ALA A N 1
ATOM 526 C CA . ALA A 1 71 ? 8.094 4.702 -27.631 1.00 83.94 71 ALA A CA 1
ATOM 527 C C . ALA A 1 71 ? 8.888 3.715 -28.502 1.00 83.94 71 ALA A C 1
ATOM 529 O O . ALA A 1 71 ? 9.493 4.119 -29.501 1.00 83.94 71 ALA A O 1
ATOM 530 N N . THR A 1 72 ? 8.914 2.438 -28.121 1.00 79.00 72 THR A N 1
ATOM 531 C CA . THR A 1 72 ? 9.602 1.362 -28.837 1.00 79.00 72 THR A CA 1
ATOM 532 C C . THR A 1 72 ? 8.747 0.931 -30.026 1.00 79.00 72 THR A C 1
ATOM 534 O O . THR A 1 72 ? 7.851 0.107 -29.901 1.00 79.00 72 THR A O 1
ATOM 537 N N . GLN A 1 73 ? 8.993 1.524 -31.196 1.00 68.06 73 GLN A N 1
ATOM 538 C CA . GLN A 1 73 ? 8.365 1.056 -32.431 1.00 68.06 73 GLN A CA 1
ATOM 539 C C . GLN A 1 73 ? 8.851 -0.364 -32.747 1.00 68.06 73 GLN A C 1
ATOM 541 O O . GLN A 1 73 ? 10.049 -0.643 -32.653 1.00 68.06 73 GLN A O 1
ATOM 546 N N . LEU A 1 74 ? 7.934 -1.247 -33.153 1.00 61.41 74 LEU A N 1
ATOM 547 C CA . LEU A 1 74 ? 8.314 -2.484 -33.832 1.00 61.41 74 LEU A CA 1
ATOM 548 C C . LEU A 1 74 ? 9.037 -2.111 -35.137 1.00 61.41 74 LEU A C 1
ATOM 550 O O . LEU A 1 74 ? 8.717 -1.071 -35.719 1.00 61.41 74 LEU A O 1
ATOM 554 N N . PRO A 1 75 ? 10.020 -2.907 -35.590 1.00 53.47 75 PRO A N 1
ATOM 555 C CA . PRO A 1 75 ? 10.804 -2.606 -36.782 1.00 53.47 75 PRO A CA 1
ATOM 556 C C . PRO A 1 75 ? 9.918 -2.639 -38.037 1.00 53.47 75 PRO A C 1
ATOM 558 O O . PRO A 1 75 ? 9.887 -3.616 -38.774 1.00 53.47 75 PRO A O 1
ATOM 561 N N . ASN A 1 76 ? 9.226 -1.536 -38.319 1.00 53.91 76 ASN A N 1
ATOM 562 C CA . ASN A 1 76 ? 8.437 -1.323 -39.533 1.00 53.91 76 ASN A CA 1
ATOM 563 C C . ASN A 1 76 ? 9.342 -0.923 -40.718 1.00 53.91 76 ASN A C 1
ATOM 565 O O . ASN A 1 76 ? 8.989 -0.073 -41.527 1.00 53.91 76 ASN A O 1
ATOM 569 N N . GLY A 1 77 ? 10.544 -1.502 -40.804 1.00 54.50 77 GLY A N 1
ATOM 570 C CA . GLY A 1 77 ? 11.469 -1.308 -41.926 1.00 54.50 77 GLY A CA 1
ATOM 571 C C . GLY A 1 77 ? 12.257 0.008 -41.952 1.00 54.50 77 GLY A C 1
ATOM 572 O O . GLY A 1 77 ? 13.106 0.167 -42.822 1.00 54.50 77 GLY A O 1
ATOM 573 N N . VAL A 1 78 ? 12.058 0.927 -41.000 1.00 58.56 78 VAL A N 1
ATOM 574 C CA . VAL A 1 78 ? 12.915 2.116 -40.842 1.00 58.56 78 VAL A CA 1
ATOM 575 C C . VAL A 1 78 ? 13.838 1.883 -39.653 1.00 58.56 78 VAL A C 1
ATOM 577 O O . VAL A 1 78 ? 13.392 1.776 -38.512 1.00 58.56 78 VAL A O 1
ATOM 580 N N . THR A 1 79 ? 15.129 1.734 -39.932 1.00 59.06 79 TH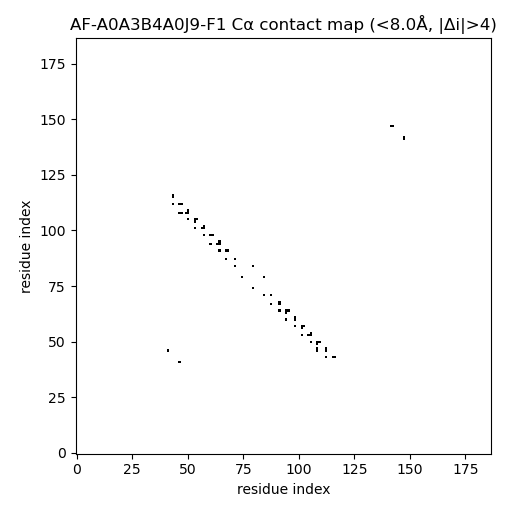R A N 1
ATOM 581 C CA . THR A 1 79 ? 16.172 1.378 -38.966 1.00 59.06 79 THR A CA 1
ATOM 582 C C . THR A 1 79 ? 16.296 2.438 -37.870 1.00 59.06 79 THR A C 1
ATOM 584 O O . THR A 1 79 ? 17.039 3.410 -38.010 1.00 59.06 79 THR A O 1
ATOM 587 N N . GLN A 1 80 ? 15.592 2.259 -36.749 1.00 62.06 80 GLN A N 1
ATOM 588 C CA . GLN A 1 80 ? 15.989 2.904 -35.501 1.00 62.06 80 GLN A CA 1
ATOM 589 C C . GLN A 1 80 ? 17.392 2.385 -35.148 1.00 62.06 80 GLN A C 1
ATOM 591 O O . GLN A 1 80 ? 17.662 1.193 -35.302 1.00 62.06 80 GLN A O 1
ATOM 596 N N . SER A 1 81 ? 18.297 3.269 -34.715 1.00 75.06 81 SER A N 1
ATOM 597 C CA . SER A 1 81 ? 19.657 2.874 -34.329 1.00 75.06 81 SER A CA 1
ATOM 598 C C . SER A 1 81 ? 19.605 1.708 -33.336 1.00 75.06 81 SER A C 1
ATOM 600 O O . SER A 1 81 ? 18.977 1.822 -32.282 1.00 75.06 81 SER A O 1
ATOM 602 N N . GLN A 1 82 ? 20.268 0.594 -33.664 1.00 80.31 82 GLN A N 1
ATOM 603 C CA . GLN A 1 82 ? 20.292 -0.623 -32.843 1.00 80.31 82 GLN A CA 1
ATOM 604 C C . GLN A 1 82 ? 20.733 -0.333 -31.398 1.00 80.31 82 GLN A C 1
ATOM 606 O O . GLN A 1 82 ? 20.239 -0.959 -30.463 1.00 80.31 82 GLN A O 1
ATOM 611 N N . ALA A 1 83 ? 21.588 0.677 -31.205 1.00 83.75 83 ALA A N 1
ATOM 612 C CA . ALA A 1 83 ? 21.998 1.154 -29.888 1.00 83.75 83 ALA A CA 1
ATOM 613 C C . ALA A 1 83 ? 20.837 1.762 -29.073 1.00 83.75 83 ALA A C 1
ATOM 615 O O . ALA A 1 83 ? 20.719 1.483 -27.883 1.00 83.75 83 ALA A O 1
ATOM 616 N N . MET A 1 84 ? 19.945 2.545 -29.696 1.00 84.44 84 MET A N 1
ATOM 617 C CA . MET A 1 84 ? 18.778 3.129 -29.012 1.00 84.44 84 MET A CA 1
ATOM 618 C C . MET A 1 84 ? 17.756 2.065 -28.609 1.00 84.44 84 MET A C 1
ATOM 620 O O . MET A 1 84 ? 17.163 2.162 -27.535 1.00 84.44 84 MET A O 1
ATOM 624 N N . TYR A 1 85 ? 17.555 1.048 -29.453 1.00 85.56 85 TYR A N 1
ATOM 625 C CA . TYR A 1 85 ? 16.687 -0.079 -29.116 1.00 85.56 85 TYR A CA 1
ATOM 626 C C . TYR A 1 85 ? 17.231 -0.849 -27.910 1.00 85.56 85 TYR A C 1
ATOM 628 O O . TYR A 1 85 ? 16.491 -1.095 -26.960 1.00 85.56 85 TYR A O 1
ATOM 636 N N . GLN A 1 86 ? 18.527 -1.183 -27.921 1.00 88.19 86 GLN A N 1
ATOM 637 C CA . GLN A 1 86 ? 19.167 -1.907 -26.820 1.00 88.19 86 GLN A CA 1
ATOM 638 C C . GLN A 1 86 ? 19.097 -1.131 -25.496 1.00 88.19 86 GLN A C 1
ATOM 640 O O . GLN A 1 86 ? 18.780 -1.724 -24.468 1.00 88.19 86 GLN A O 1
ATOM 645 N N . ASP A 1 87 ? 19.305 0.191 -25.511 1.00 90.81 87 ASP A N 1
ATOM 646 C CA . ASP A 1 87 ? 19.152 1.036 -24.315 1.00 90.81 87 ASP A CA 1
ATOM 647 C C . ASP A 1 87 ? 17.716 1.001 -23.762 1.00 90.81 87 ASP A C 1
ATOM 649 O O . ASP A 1 87 ? 17.500 0.793 -22.566 1.00 90.81 87 ASP A O 1
ATOM 653 N N . ARG A 1 88 ? 16.709 1.137 -24.633 1.00 90.12 88 ARG A N 1
ATOM 654 C CA . ARG A 1 88 ? 15.294 1.071 -24.231 1.00 90.12 88 ARG A CA 1
ATOM 655 C C . ARG A 1 88 ? 14.905 -0.305 -23.710 1.00 90.12 88 ARG A C 1
ATOM 657 O O . ARG A 1 88 ? 14.190 -0.391 -22.714 1.00 90.12 88 ARG A O 1
ATOM 664 N N . PHE A 1 89 ? 15.384 -1.362 -24.356 1.00 90.75 89 PHE A N 1
ATOM 665 C CA . PHE A 1 89 ? 15.143 -2.736 -23.935 1.00 90.75 89 PHE A CA 1
ATOM 666 C C . PHE A 1 89 ? 15.793 -3.026 -22.576 1.00 90.75 89 PHE A C 1
ATOM 668 O O . PHE A 1 89 ? 15.142 -3.584 -21.695 1.00 90.75 89 PHE A O 1
ATOM 675 N N . GLY A 1 90 ? 17.029 -2.567 -22.360 1.00 94.44 90 GLY A N 1
ATOM 676 C CA . GLY A 1 90 ? 17.706 -2.667 -21.066 1.00 94.44 90 GLY A CA 1
ATOM 677 C C . GLY A 1 90 ? 16.963 -1.920 -19.955 1.00 94.44 90 GLY A C 1
ATOM 678 O O . GLY A 1 90 ? 16.731 -2.479 -18.882 1.00 94.44 90 GLY A O 1
ATOM 679 N N . LYS A 1 91 ? 16.500 -0.690 -20.223 1.00 95.19 91 LYS A N 1
ATOM 680 C CA . LYS A 1 91 ? 15.665 0.080 -19.281 1.00 95.19 91 LYS A CA 1
ATOM 681 C C . LYS A 1 91 ? 14.359 -0.640 -18.960 1.00 95.19 91 LYS A C 1
ATOM 683 O O . LYS A 1 91 ? 14.005 -0.771 -17.792 1.00 95.19 91 LYS A O 1
ATOM 688 N N . LEU A 1 92 ? 13.663 -1.144 -19.980 1.00 95.69 92 LEU A N 1
ATOM 689 C CA . LEU A 1 92 ? 12.438 -1.926 -19.815 1.00 95.69 92 LEU A CA 1
ATOM 690 C C . LEU A 1 92 ? 12.671 -3.145 -18.915 1.00 95.69 92 LEU A C 1
ATOM 692 O O . LEU A 1 92 ? 11.896 -3.388 -17.991 1.00 95.69 92 LEU A O 1
ATOM 696 N N . GLN A 1 93 ? 13.751 -3.886 -19.163 1.00 96.56 93 GLN A N 1
ATOM 697 C CA . GLN A 1 93 ? 14.115 -5.055 -18.371 1.00 96.56 93 GLN A CA 1
ATOM 698 C C . GLN A 1 93 ? 14.384 -4.688 -16.906 1.00 96.56 93 GLN A C 1
ATOM 700 O O . GLN A 1 93 ? 13.930 -5.400 -16.008 1.00 96.56 93 GLN A O 1
ATOM 705 N N . GLU A 1 94 ? 15.055 -3.564 -16.644 1.00 97.31 94 GLU A N 1
ATOM 706 C CA . GLU A 1 94 ? 15.291 -3.097 -15.276 1.00 97.31 94 GLU A CA 1
ATOM 707 C C . GLU A 1 94 ? 13.990 -2.677 -14.582 1.00 97.31 94 GLU A C 1
ATOM 709 O O . GLU A 1 94 ? 13.755 -3.083 -13.441 1.00 97.31 94 GLU A O 1
ATOM 714 N N . HIS A 1 95 ? 13.092 -1.960 -15.267 1.00 97.75 95 HIS A N 1
ATOM 715 C CA . HIS A 1 95 ? 11.780 -1.631 -14.704 1.00 97.75 95 HIS A CA 1
ATOM 716 C C . HIS A 1 95 ? 10.968 -2.888 -14.372 1.00 97.75 95 HIS A C 1
ATOM 718 O O . HIS A 1 95 ? 10.360 -2.950 -13.304 1.00 97.75 95 HIS A O 1
ATOM 724 N N . LEU A 1 96 ? 10.99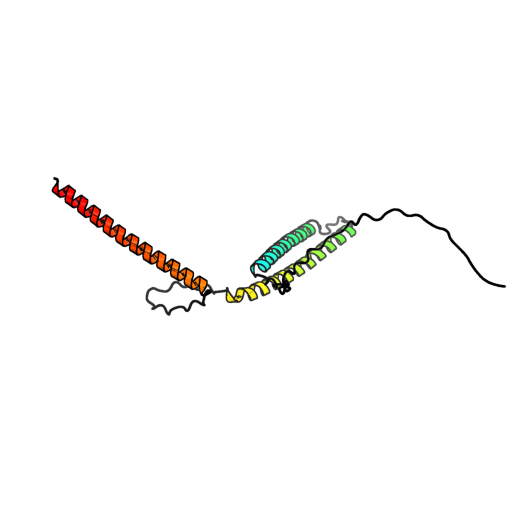6 -3.912 -15.232 1.00 97.94 96 LEU A N 1
ATOM 725 C CA . LEU A 1 96 ? 10.339 -5.199 -14.976 1.00 97.94 96 LEU A CA 1
ATOM 726 C C . LEU A 1 96 ? 10.955 -5.929 -13.775 1.00 97.94 96 LEU A C 1
ATOM 728 O O . LEU A 1 96 ? 10.227 -6.459 -12.932 1.00 97.94 96 LEU A O 1
ATOM 732 N N . ARG A 1 97 ? 12.288 -5.923 -13.653 1.00 98.25 97 ARG A N 1
ATOM 733 C CA . ARG A 1 97 ? 12.991 -6.510 -12.503 1.00 98.25 97 ARG A CA 1
ATOM 734 C C . ARG A 1 97 ? 12.598 -5.810 -11.203 1.00 98.25 97 ARG A C 1
ATOM 736 O O . ARG A 1 97 ? 12.268 -6.470 -10.220 1.00 98.25 97 ARG A O 1
ATOM 743 N N . GLN A 1 98 ? 12.596 -4.481 -11.202 1.00 97.94 98 GLN A N 1
ATOM 744 C CA . GLN A 1 98 ? 12.196 -3.669 -10.053 1.00 97.94 98 GLN A CA 1
ATOM 745 C C . GLN A 1 98 ? 10.717 -3.864 -9.704 1.00 97.94 98 GLN A C 1
ATOM 747 O O . GLN A 1 98 ?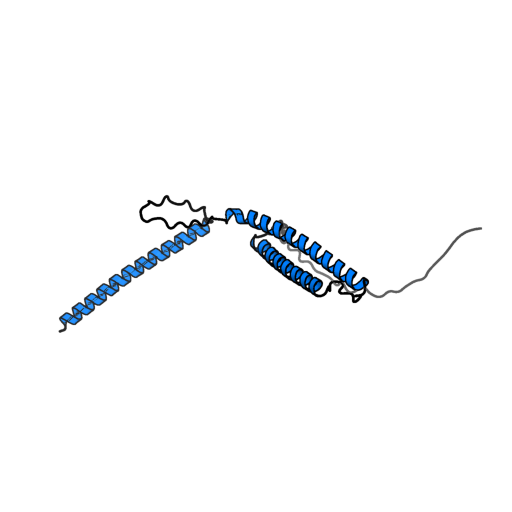 10.385 -3.993 -8.527 1.00 97.94 98 GLN A O 1
ATOM 752 N N . LEU A 1 99 ? 9.837 -3.960 -10.704 1.00 98.25 99 LEU A N 1
ATOM 753 C CA . LEU A 1 99 ? 8.416 -4.247 -10.509 1.00 98.25 99 LEU A CA 1
ATOM 754 C C . LEU A 1 99 ? 8.209 -5.598 -9.807 1.00 98.25 99 LEU A C 1
ATOM 756 O O . LEU A 1 99 ? 7.446 -5.687 -8.845 1.00 98.25 99 LEU A O 1
ATOM 760 N N . ALA A 1 100 ? 8.946 -6.635 -10.216 1.00 98.19 100 ALA A N 1
ATOM 761 C CA . ALA A 1 100 ? 8.902 -7.941 -9.560 1.00 98.19 100 ALA A CA 1
ATOM 762 C C . ALA A 1 100 ? 9.351 -7.875 -8.086 1.00 98.19 100 ALA A C 1
ATOM 764 O O . ALA A 1 100 ? 8.765 -8.539 -7.227 1.00 98.19 100 ALA A O 1
ATOM 765 N N . LEU A 1 101 ? 10.364 -7.059 -7.771 1.00 98.31 101 LEU A N 1
ATOM 766 C CA . LEU A 1 101 ? 10.810 -6.837 -6.391 1.00 98.31 101 LEU A CA 1
ATOM 767 C C . LEU A 1 101 ? 9.760 -6.094 -5.559 1.00 98.31 101 LEU A C 1
ATOM 769 O O . LEU A 1 101 ? 9.528 -6.471 -4.410 1.00 98.31 101 LEU A O 1
ATOM 773 N N . LEU A 1 102 ? 9.095 -5.088 -6.132 1.00 98.44 102 LEU A N 1
ATOM 774 C CA . LEU A 1 102 ? 8.024 -4.355 -5.456 1.00 98.44 102 LEU A CA 1
ATOM 775 C C . LEU A 1 102 ? 6.845 -5.268 -5.104 1.00 98.44 102 LEU A C 1
ATOM 777 O O . LEU A 1 102 ? 6.359 -5.205 -3.980 1.00 98.44 102 LEU A O 1
ATOM 781 N N . PHE A 1 103 ? 6.437 -6.176 -5.997 1.00 98.62 103 PHE A N 1
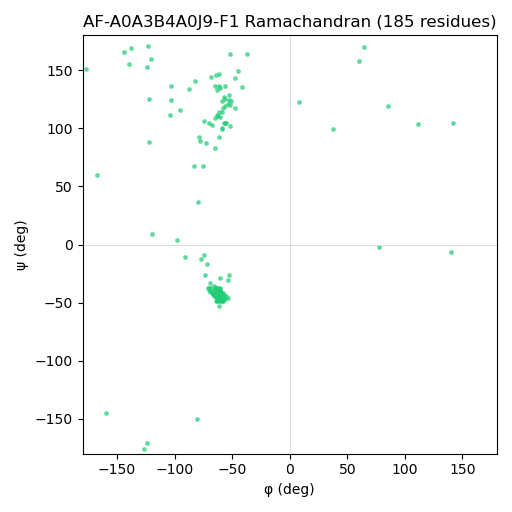ATOM 782 C CA . PHE A 1 103 ? 5.387 -7.153 -5.680 1.00 98.62 103 PHE A CA 1
ATOM 783 C C . PHE A 1 103 ? 5.793 -8.123 -4.565 1.00 98.62 103 PHE A C 1
ATOM 785 O O . PHE A 1 103 ? 4.983 -8.419 -3.686 1.00 98.62 103 PHE A O 1
ATOM 792 N N . ARG A 1 104 ? 7.052 -8.585 -4.547 1.00 98.56 104 ARG A N 1
ATOM 793 C CA . ARG A 1 104 ? 7.568 -9.410 -3.438 1.00 98.56 104 ARG A CA 1
ATOM 794 C C . ARG A 1 104 ? 7.561 -8.639 -2.118 1.00 98.56 104 ARG A C 1
ATOM 796 O O . ARG A 1 104 ? 7.119 -9.176 -1.108 1.00 98.56 104 ARG A O 1
ATOM 803 N N . LYS A 1 105 ? 7.996 -7.374 -2.134 1.00 98.06 105 LYS A N 1
ATOM 804 C CA . LYS A 1 105 ? 7.951 -6.480 -0.967 1.00 98.06 105 LYS A CA 1
ATOM 805 C C . LYS A 1 105 ? 6.515 -6.269 -0.482 1.00 98.06 105 LYS A C 1
ATOM 807 O O . LYS A 1 105 ? 6.261 -6.398 0.710 1.00 98.06 105 LYS A O 1
ATOM 812 N N . LEU A 1 106 ? 5.583 -5.981 -1.391 1.00 98.38 106 LEU A N 1
ATOM 813 C CA . LEU A 1 106 ? 4.173 -5.766 -1.065 1.00 98.38 106 LEU A CA 1
ATOM 814 C C . LEU A 1 106 ? 3.550 -7.007 -0.424 1.00 98.38 106 LEU A C 1
ATOM 816 O O . LEU A 1 106 ? 2.823 -6.885 0.557 1.00 98.38 106 LEU A O 1
ATOM 820 N N . ARG A 1 107 ? 3.878 -8.199 -0.934 1.00 98.06 107 ARG A N 1
ATOM 821 C CA . ARG A 1 107 ? 3.425 -9.461 -0.347 1.00 98.06 107 ARG A CA 1
ATOM 822 C C . ARG A 1 107 ? 3.918 -9.642 1.089 1.00 98.06 107 ARG A C 1
ATOM 824 O O . ARG A 1 107 ? 3.107 -9.936 1.955 1.00 98.06 107 ARG A O 1
ATOM 831 N N . LEU A 1 108 ? 5.205 -9.402 1.349 1.00 97.44 108 LEU A N 1
ATOM 832 C CA . LEU A 1 108 ? 5.762 -9.478 2.707 1.00 97.44 108 LEU A CA 1
ATOM 833 C C . LEU A 1 108 ? 5.107 -8.464 3.656 1.00 97.44 108 LEU A C 1
ATOM 835 O O . LEU A 1 108 ? 4.807 -8.795 4.800 1.00 97.44 108 LEU A O 1
ATOM 839 N N . LEU A 1 109 ? 4.867 -7.234 3.185 1.00 96.94 109 LEU A N 1
ATOM 840 C CA . LEU A 1 109 ? 4.156 -6.213 3.961 1.00 96.94 109 LEU A CA 1
ATOM 841 C C . LEU A 1 109 ? 2.734 -6.661 4.297 1.00 96.94 109 LEU A C 1
ATOM 843 O O . LEU A 1 109 ? 2.314 -6.515 5.439 1.00 96.94 109 LEU A O 1
ATOM 847 N N . TYR A 1 110 ? 2.017 -7.224 3.323 1.00 95.31 110 TYR A N 1
ATOM 848 C CA . TYR A 1 110 ? 0.669 -7.743 3.520 1.00 95.31 110 TYR A CA 1
ATOM 849 C C . TYR A 1 110 ? 0.647 -8.884 4.540 1.00 95.31 110 TYR A C 1
ATOM 851 O O . TYR A 1 110 ? -0.088 -8.793 5.518 1.00 95.31 110 TYR A O 1
ATOM 859 N N . GLU A 1 111 ? 1.481 -9.910 4.352 1.00 95.50 111 GLU A N 1
ATOM 860 C CA . GLU A 1 111 ? 1.579 -11.054 5.268 1.00 95.50 111 GLU A CA 1
ATOM 861 C C . GLU A 1 111 ? 1.870 -10.568 6.696 1.00 95.50 111 GLU A C 1
ATOM 863 O O . GLU A 1 111 ? 1.168 -10.942 7.636 1.00 95.50 111 GLU A O 1
ATOM 868 N N . ARG A 1 112 ? 2.804 -9.621 6.856 1.00 94.06 112 ARG A N 1
ATOM 869 C CA . ARG A 1 112 ? 3.142 -9.072 8.172 1.00 94.06 112 ARG A CA 1
ATOM 870 C C . ARG A 1 112 ? 2.043 -8.199 8.786 1.00 94.06 112 ARG A C 1
ATOM 872 O O . ARG A 1 112 ? 1.832 -8.251 9.997 1.00 94.06 112 ARG A O 1
ATOM 879 N N . CYS A 1 113 ? 1.359 -7.388 7.980 1.00 92.25 113 CYS A N 1
ATOM 880 C CA . CYS A 1 113 ? 0.198 -6.617 8.424 1.00 92.25 113 CYS A CA 1
ATOM 881 C C . CYS A 1 113 ? -0.917 -7.541 8.915 1.00 92.25 113 CYS A C 1
ATOM 883 O O . CYS A 1 113 ? -1.493 -7.275 9.966 1.00 92.25 113 CYS A O 1
ATOM 885 N N . VAL A 1 114 ? -1.204 -8.618 8.178 1.00 90.19 114 VAL A N 1
ATOM 886 C CA . VAL A 1 114 ? -2.229 -9.604 8.542 1.00 90.19 114 VAL A CA 1
ATOM 887 C C . VAL A 1 114 ? -1.866 -10.300 9.847 1.00 90.19 114 VAL A C 1
ATOM 889 O O . VAL A 1 114 ? -2.700 -10.338 10.741 1.00 90.19 114 VAL A O 1
ATOM 892 N N . GLU A 1 115 ? -0.626 -10.769 10.011 1.00 90.94 115 GLU A N 1
ATOM 893 C CA . GLU A 1 115 ? -0.174 -11.368 11.277 1.00 90.94 115 GLU A CA 1
ATOM 894 C C . GLU A 1 115 ? -0.417 -10.433 12.472 1.00 90.94 115 GLU A C 1
ATOM 896 O O . GLU A 1 115 ? -0.973 -10.851 13.482 1.00 90.94 115 GLU A O 1
ATOM 901 N N . MET A 1 116 ? -0.063 -9.152 12.336 1.00 88.06 116 MET A N 1
ATOM 902 C CA . MET A 1 116 ? -0.164 -8.148 13.404 1.00 88.06 116 MET A CA 1
ATOM 903 C C . MET A 1 116 ? -1.592 -7.630 13.649 1.00 88.06 116 MET A C 1
ATOM 905 O O . MET A 1 116 ? -1.834 -6.940 14.636 1.00 88.06 116 MET A O 1
ATOM 909 N N . THR A 1 117 ? -2.527 -7.917 12.742 1.00 84.69 117 THR A N 1
ATOM 910 C CA . THR A 1 117 ? -3.936 -7.497 12.840 1.00 84.69 117 THR A CA 1
ATOM 911 C C . THR A 1 117 ? -4.906 -8.673 12.882 1.00 84.69 117 THR A C 1
ATOM 913 O O . THR A 1 117 ? -6.116 -8.473 12.816 1.00 84.69 117 THR A O 1
ATOM 916 N N . SER A 1 118 ? -4.390 -9.893 13.018 1.00 79.25 118 SER A N 1
ATOM 917 C CA . SER A 1 118 ? -5.184 -11.122 13.043 1.00 79.25 118 SER A CA 1
ATOM 918 C C . SER A 1 118 ? -6.190 -11.130 14.199 1.00 79.25 118 SER A C 1
ATOM 920 O O . SER A 1 118 ? -7.354 -11.449 13.981 1.00 79.25 118 SER A O 1
ATOM 922 N N . ASP A 1 119 ? -5.787 -10.636 15.370 1.00 71.19 119 ASP A N 1
ATOM 923 C CA . ASP A 1 119 ? -6.637 -10.512 16.565 1.00 71.19 119 ASP A CA 1
ATOM 924 C C . ASP A 1 119 ? -7.696 -9.394 16.454 1.00 71.19 119 ASP A C 1
ATOM 926 O O . ASP A 1 119 ? -8.648 -9.345 17.226 1.00 71.19 119 ASP A O 1
ATOM 930 N N . LEU A 1 120 ? -7.531 -8.470 15.498 1.00 67.50 120 LEU A N 1
ATOM 931 C CA . LEU A 1 120 ? -8.473 -7.375 15.218 1.00 67.50 120 LEU A CA 1
ATOM 932 C C . LEU A 1 120 ? -9.521 -7.766 14.169 1.00 67.50 120 LEU A C 1
ATOM 934 O O . LEU A 1 120 ? -10.464 -7.010 13.930 1.00 67.50 120 LEU A O 1
ATOM 938 N N . GLN A 1 121 ? -9.340 -8.905 13.498 1.00 57.34 121 GLN A N 1
ATOM 939 C CA . GLN A 1 121 ? -10.217 -9.368 12.433 1.00 57.34 121 GLN A CA 1
ATOM 940 C C . GLN A 1 121 ? -11.425 -10.090 13.043 1.00 57.34 121 GLN A C 1
ATOM 942 O O . GLN A 1 121 ? -11.597 -11.297 12.903 1.00 57.34 121 GLN A O 1
ATOM 947 N N . GLU A 1 122 ? -12.275 -9.333 13.740 1.00 55.81 122 GLU A N 1
ATOM 948 C CA . GLU A 1 122 ? -13.622 -9.783 14.072 1.00 55.81 122 GLU A CA 1
ATOM 949 C C . GLU A 1 122 ? -14.341 -9.979 12.728 1.00 55.81 122 GLU A C 1
ATOM 951 O O . GLU A 1 122 ? -14.541 -9.029 11.964 1.00 55.81 122 GLU A O 1
ATOM 956 N N . ALA A 1 123 ? -14.635 -11.234 12.368 1.00 54.12 123 ALA A N 1
ATOM 957 C CA . ALA A 1 123 ? -15.503 -11.527 11.231 1.00 54.12 123 ALA A CA 1
ATOM 958 C C . ALA A 1 123 ? -16.752 -10.640 11.354 1.00 54.12 123 ALA A C 1
ATOM 960 O O . ALA A 1 123 ? -17.191 -10.425 12.485 1.00 54.12 123 ALA A O 1
ATOM 961 N N . PRO A 1 124 ? -17.332 -10.114 10.259 1.00 51.09 124 PRO A N 1
ATOM 962 C CA . PRO A 1 124 ? -18.535 -9.305 10.369 1.00 51.09 124 PRO A CA 1
ATOM 963 C C . PRO A 1 124 ? -19.614 -10.159 11.037 1.00 51.09 124 PRO A C 1
ATOM 965 O O . PRO A 1 124 ? -20.227 -11.024 10.411 1.00 51.09 124 PRO A O 1
ATOM 968 N N . ALA A 1 125 ? -19.812 -9.942 12.334 1.00 53.69 125 ALA A N 1
ATOM 969 C CA . ALA A 1 125 ? -20.909 -10.487 13.101 1.00 53.69 125 ALA A CA 1
ATOM 970 C C . ALA A 1 125 ? -22.147 -9.675 12.722 1.00 53.69 125 ALA A C 1
ATOM 972 O O . ALA A 1 125 ? -22.679 -8.896 13.503 1.00 53.69 125 ALA A O 1
ATOM 973 N N . GLU A 1 126 ? -22.575 -9.824 11.474 1.00 61.09 126 GLU A N 1
ATOM 974 C CA . GLU A 1 126 ? -23.840 -9.300 10.995 1.00 61.09 126 GLU A CA 1
ATOM 975 C C . GLU A 1 126 ? -24.671 -10.454 10.459 1.00 61.09 126 GLU A C 1
ATOM 977 O O . GLU A 1 126 ? -24.693 -10.755 9.270 1.00 61.09 126 GLU A O 1
ATOM 982 N N . LEU A 1 127 ? -25.432 -11.057 11.362 1.00 60.94 127 LEU A N 1
ATOM 983 C CA . LEU A 1 127 ? -26.825 -11.340 11.061 1.00 60.94 127 LEU A CA 1
ATOM 984 C C . LEU A 1 127 ? -27.647 -10.647 12.144 1.00 60.94 127 LEU A C 1
ATOM 986 O O . LEU A 1 127 ? -27.407 -10.835 13.335 1.00 60.94 127 LEU A O 1
ATOM 990 N N . VAL A 1 128 ? -28.587 -9.803 11.715 1.00 58.28 128 VAL A N 1
ATOM 991 C CA . VAL A 1 128 ? -29.582 -9.176 12.590 1.00 58.28 128 VAL A CA 1
ATOM 992 C C . VAL A 1 128 ? -30.292 -10.294 13.364 1.00 58.28 128 VAL A C 1
ATOM 994 O O . VAL A 1 128 ? -30.884 -11.162 12.717 1.00 58.28 128 VAL A O 1
ATOM 997 N N . PRO A 1 129 ? -30.254 -10.310 14.710 1.00 56.03 129 PRO A N 1
ATOM 998 C CA . PRO A 1 129 ? -30.970 -11.314 15.485 1.00 56.03 129 PRO A CA 1
ATOM 999 C C . PRO A 1 129 ? -32.461 -11.276 15.146 1.00 56.03 129 PRO A C 1
ATOM 1001 O O . PRO A 1 129 ? -33.095 -10.217 15.196 1.00 56.03 129 PRO A O 1
ATOM 1004 N N . TYR A 1 130 ? -33.019 -12.429 14.781 1.00 52.22 130 TYR A N 1
ATOM 1005 C CA . TYR A 1 130 ? -34.453 -12.568 14.571 1.00 52.22 130 TYR A CA 1
ATOM 1006 C C . TYR A 1 130 ? -35.173 -12.306 15.900 1.00 52.22 130 TYR A C 1
ATOM 1008 O O . TYR A 1 130 ? -34.772 -12.806 16.951 1.00 52.22 130 TYR A O 1
ATOM 1016 N N . VAL A 1 131 ? -36.223 -11.486 15.869 1.00 52.62 131 VAL A N 1
ATOM 1017 C CA . VAL A 1 131 ? -37.003 -11.130 17.061 1.00 52.62 131 VAL A CA 1
ATOM 1018 C C . VAL A 1 131 ? -37.600 -12.409 17.662 1.00 52.62 131 VAL A C 1
ATOM 1020 O O . VAL A 1 131 ? -38.499 -12.995 17.067 1.00 52.62 131 VAL A O 1
ATOM 1023 N N . GLY A 1 132 ? -37.112 -12.842 18.831 1.00 58.91 132 GLY A N 1
ATOM 1024 C CA . GLY A 1 132 ? -37.682 -13.977 19.573 1.00 58.91 132 GLY A CA 1
ATOM 1025 C C . GLY A 1 132 ? -36.695 -14.937 20.243 1.00 58.91 132 GLY A C 1
ATOM 1026 O O . GLY A 1 132 ? -37.147 -15.807 20.980 1.00 58.91 132 GLY A O 1
ATOM 1027 N N . GLU A 1 133 ? -35.385 -14.799 20.035 1.00 47.56 133 GLU A N 1
ATOM 1028 C CA . GLU A 1 133 ? -34.391 -15.695 20.642 1.00 47.56 133 GLU A CA 1
ATOM 1029 C C . GLU A 1 133 ? -33.704 -15.012 21.838 1.00 47.56 133 GLU A C 1
ATOM 1031 O O . GLU A 1 133 ? -33.197 -13.893 21.719 1.00 47.56 133 GLU A O 1
ATOM 1036 N N . GLU A 1 134 ? -33.740 -15.641 23.020 1.00 53.34 134 GLU A N 1
ATOM 1037 C CA . GLU A 1 134 ? -33.028 -15.149 24.204 1.00 53.34 134 GLU A CA 1
ATOM 1038 C C . GLU A 1 134 ? -31.539 -14.993 23.875 1.00 53.34 134 GLU A C 1
ATOM 1040 O O . GLU A 1 134 ? -30.856 -15.953 23.525 1.00 53.34 134 GLU A O 1
ATOM 1045 N N . LEU A 1 135 ? -31.036 -13.762 23.994 1.00 47.59 135 LEU A N 1
ATOM 1046 C CA . LEU A 1 135 ? -29.630 -13.424 23.807 1.00 47.59 135 LEU A CA 1
ATOM 1047 C C . LEU A 1 135 ? -28.766 -14.282 24.738 1.00 47.59 135 LEU A C 1
ATOM 1049 O O . LEU A 1 135 ? -28.649 -13.993 25.932 1.00 47.59 135 LEU A O 1
ATOM 1053 N N . MET A 1 136 ? -28.087 -15.291 24.188 1.00 47.28 136 MET A N 1
ATOM 1054 C CA . MET A 1 136 ? -26.881 -15.800 24.828 1.00 47.28 136 MET A CA 1
ATOM 1055 C C . MET A 1 136 ? -25.920 -14.617 24.946 1.00 47.28 136 MET A C 1
ATOM 1057 O O . MET A 1 136 ? -25.543 -14.006 23.947 1.00 47.28 136 MET A O 1
ATOM 1061 N N . SER A 1 137 ? -25.589 -14.249 26.184 1.00 46.03 137 SER A N 1
ATOM 1062 C CA . SER A 1 137 ? -24.689 -13.140 26.485 1.00 46.03 137 SER A CA 1
ATOM 1063 C C . SER A 1 137 ? -23.358 -13.367 25.770 1.00 46.03 137 SER A C 1
ATOM 1065 O O . SER A 1 137 ? -22.567 -14.227 26.164 1.00 46.03 137 SER A O 1
ATOM 1067 N N . VAL A 1 138 ? -23.134 -12.624 24.685 1.00 45.56 138 VAL A N 1
ATOM 1068 C CA . VAL A 1 138 ? -21.865 -12.608 23.963 1.00 45.56 138 VAL A CA 1
ATOM 1069 C C . VAL A 1 138 ? -20.815 -12.103 24.941 1.00 45.56 138 VAL A C 1
ATOM 1071 O O . VAL A 1 138 ? -20.866 -10.961 25.406 1.00 45.56 138 VAL A O 1
ATOM 1074 N N . LYS A 1 139 ? -19.865 -12.970 25.291 1.00 47.75 139 LYS A N 1
ATOM 1075 C CA . LYS A 1 139 ? -18.704 -12.587 26.086 1.00 47.75 139 LYS A CA 1
ATOM 1076 C C . LYS A 1 139 ? -17.781 -11.771 25.184 1.00 47.75 139 LYS A C 1
ATOM 1078 O O . LYS A 1 139 ? -16.902 -12.325 24.540 1.00 47.75 139 LYS A O 1
ATOM 1083 N N . VAL A 1 140 ? -18.033 -10.463 25.131 1.00 50.69 140 VAL A N 1
ATOM 1084 C CA . VAL A 1 140 ? -17.136 -9.468 24.534 1.00 50.69 140 VAL A CA 1
ATOM 1085 C C . VAL A 1 140 ? -15.754 -9.667 25.147 1.00 50.69 140 VAL A C 1
ATOM 1087 O O . VAL A 1 140 ? -15.600 -9.612 26.373 1.00 50.69 140 VAL A O 1
ATOM 1090 N N . GLU A 1 141 ? -14.767 -9.957 24.305 1.00 54.47 141 GLU A N 1
ATOM 1091 C CA . GLU A 1 141 ? -13.379 -10.061 24.728 1.00 54.47 141 GLU A CA 1
ATOM 1092 C C . GLU A 1 141 ? -12.936 -8.714 25.308 1.00 54.47 141 GLU A C 1
ATOM 1094 O O . GLU 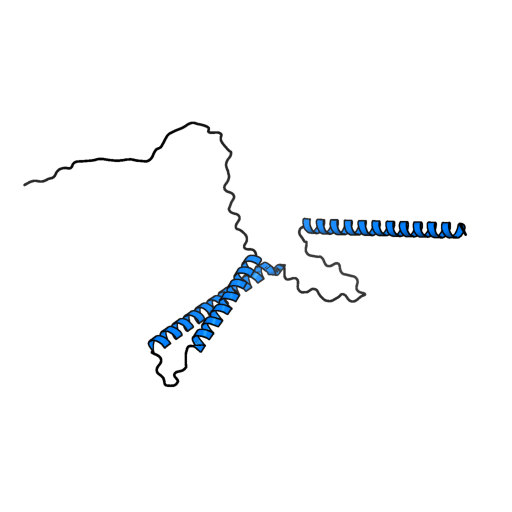A 1 141 ? -13.313 -7.639 24.835 1.00 54.47 141 GLU A O 1
ATOM 1099 N N . SER A 1 142 ? -12.252 -8.770 26.447 1.00 52.97 142 SER A N 1
ATOM 1100 C CA . SER A 1 142 ? -12.115 -7.624 27.335 1.00 52.97 142 SER A CA 1
ATOM 1101 C C . SER A 1 142 ? -11.319 -6.501 26.675 1.00 52.97 142 SER A C 1
ATOM 1103 O O . SER A 1 142 ? -10.093 -6.573 26.589 1.00 52.97 142 SER A O 1
ATOM 1105 N N . CYS A 1 143 ? -11.995 -5.403 26.322 1.00 57.00 143 CYS A N 1
ATOM 1106 C CA . CYS A 1 143 ? -11.358 -4.090 26.299 1.00 57.00 143 CYS A CA 1
ATOM 1107 C C . CYS A 1 143 ? -10.523 -3.914 27.581 1.00 57.00 143 CYS A C 1
ATOM 1109 O O . CYS A 1 143 ? -10.897 -4.429 28.639 1.00 57.00 143 CYS A O 1
ATOM 1111 N N . SER A 1 144 ? -9.422 -3.153 27.507 1.00 71.00 144 SER A N 1
ATOM 1112 C CA . SER A 1 144 ? -8.666 -2.749 28.702 1.00 71.00 144 SER A CA 1
ATOM 1113 C C . SER A 1 144 ? -9.642 -2.360 29.826 1.00 71.00 144 SER A C 1
ATOM 1115 O O . SER A 1 144 ? -10.616 -1.651 29.542 1.00 71.00 144 SER A O 1
ATOM 1117 N N . PRO A 1 145 ? -9.435 -2.799 31.083 1.00 75.44 145 PRO A N 1
ATOM 1118 C CA . PRO A 1 145 ? -10.362 -2.520 32.182 1.00 75.44 145 PRO A CA 1
ATOM 1119 C C . PRO A 1 145 ? -10.674 -1.021 32.331 1.00 75.44 145 PRO A C 1
ATOM 1121 O O . PRO A 1 145 ? -11.770 -0.666 32.758 1.00 75.44 145 PRO A O 1
ATOM 1124 N N . ALA A 1 146 ? -9.761 -0.145 31.893 1.00 77.75 146 ALA A N 1
ATOM 1125 C CA . ALA A 1 146 ? -9.984 1.295 31.798 1.00 77.75 146 ALA A CA 1
ATOM 1126 C C . ALA A 1 146 ? -11.108 1.679 30.812 1.00 77.75 146 ALA A C 1
ATOM 1128 O O . ALA A 1 146 ? -11.987 2.459 31.162 1.00 77.75 146 ALA A O 1
ATOM 1129 N N . ILE A 1 147 ? -11.127 1.092 29.611 1.00 75.62 147 ILE A N 1
ATOM 1130 C CA . ILE A 1 147 ? -12.133 1.369 28.570 1.00 75.62 147 ILE A CA 1
ATOM 1131 C C . ILE A 1 147 ? -13.503 0.800 28.971 1.00 75.62 147 ILE A C 1
ATOM 1133 O O . ILE A 1 147 ? -14.535 1.433 28.745 1.00 75.62 147 ILE A O 1
ATOM 1137 N N . ILE A 1 148 ? -13.537 -0.373 29.617 1.00 82.38 148 ILE A N 1
ATOM 1138 C CA . ILE A 1 148 ? -14.787 -0.953 30.143 1.00 82.38 148 ILE A CA 1
ATOM 1139 C C . ILE A 1 148 ? -15.385 -0.045 31.226 1.00 82.38 148 ILE A C 1
ATOM 1141 O O . ILE A 1 148 ? -16.598 0.188 31.240 1.00 82.38 148 ILE A O 1
ATOM 1145 N N . GLN A 1 149 ? -14.539 0.486 32.111 1.00 86.62 149 GLN A N 1
ATOM 1146 C CA . GLN A 1 149 ? -14.957 1.396 33.171 1.00 86.62 149 GLN A CA 1
ATOM 1147 C C . GLN A 1 149 ? -15.473 2.728 32.609 1.00 86.62 149 GLN A C 1
ATOM 1149 O O . GLN A 1 149 ? -16.544 3.176 33.017 1.00 86.62 149 GLN A O 1
ATOM 1154 N N . GLU A 1 150 ? -14.773 3.315 31.635 1.00 85.81 150 GLU A N 1
ATOM 1155 C CA . GLU A 1 150 ? -15.202 4.545 30.957 1.00 85.81 150 GLU A CA 1
ATOM 1156 C C . GLU A 1 150 ? -16.556 4.353 30.261 1.00 85.81 150 GLU A C 1
ATOM 1158 O O . GLU A 1 150 ? -17.488 5.131 30.471 1.00 85.81 150 GLU A O 1
ATOM 1163 N N . ARG A 1 151 ? -16.723 3.258 29.506 1.00 88.00 151 ARG A N 1
ATOM 1164 C CA . ARG A 1 151 ? -18.001 2.919 28.862 1.00 88.00 151 ARG A CA 1
ATOM 1165 C C . ARG A 1 151 ? -19.134 2.798 29.880 1.00 88.00 151 ARG A C 1
ATOM 1167 O O . ARG A 1 151 ? -20.241 3.277 29.627 1.00 88.00 151 ARG A O 1
ATOM 1174 N N . LYS A 1 152 ? -18.881 2.145 31.018 1.00 90.75 152 LYS A N 1
ATOM 1175 C CA . LYS A 1 152 ? -19.875 1.977 32.085 1.00 90.75 152 LYS A CA 1
ATOM 1176 C C . LYS A 1 152 ? -20.272 3.325 32.690 1.00 90.75 152 LYS A C 1
ATOM 1178 O O . LYS A 1 152 ? -21.464 3.584 32.833 1.00 90.75 152 LYS A O 1
ATOM 1183 N N . GLU A 1 153 ? -19.300 4.189 32.972 1.00 94.12 153 GLU A N 1
ATOM 1184 C CA . GLU A 1 153 ? -19.542 5.534 33.500 1.00 94.12 153 GLU A CA 1
ATOM 1185 C C . GLU A 1 153 ? -20.355 6.392 32.519 1.00 94.12 153 GLU A C 1
ATOM 1187 O O . GLU A 1 153 ? -21.320 7.050 32.915 1.00 94.12 153 GLU A O 1
ATOM 1192 N N . VAL A 1 154 ? -20.017 6.348 31.227 1.00 94.94 154 VAL A N 1
ATOM 1193 C CA . VAL A 1 154 ? -20.757 7.063 30.178 1.00 94.94 154 VAL A CA 1
ATOM 1194 C C . VAL A 1 154 ? -22.202 6.568 30.099 1.00 94.94 154 VAL A C 1
ATOM 1196 O O . VAL A 1 154 ? -23.126 7.384 30.091 1.00 94.94 154 VAL A O 1
ATOM 1199 N N . MET A 1 155 ? -22.429 5.250 30.106 1.00 92.56 155 MET A N 1
ATOM 1200 C CA . MET A 1 155 ? -23.790 4.700 30.099 1.00 92.56 155 MET A CA 1
ATOM 1201 C C . MET A 1 155 ? -24.590 5.097 31.344 1.00 92.56 155 MET A C 1
ATOM 1203 O O . MET A 1 155 ? -25.777 5.410 31.236 1.00 92.56 155 MET A O 1
ATOM 1207 N N . GLU A 1 156 ? -23.962 5.113 32.518 1.00 95.69 156 GLU A N 1
ATOM 1208 C CA . GLU A 1 156 ? -24.627 5.502 33.762 1.00 95.69 156 GLU A CA 1
ATOM 1209 C C . GLU A 1 156 ? -25.016 6.986 33.759 1.00 95.69 156 GLU A C 1
ATOM 1211 O O . GLU A 1 156 ? -26.158 7.319 34.094 1.00 95.69 156 GLU A O 1
ATOM 1216 N N . LYS A 1 157 ? -24.137 7.863 33.256 1.00 95.50 157 LYS A N 1
ATOM 1217 C CA . LYS A 1 157 ? -24.443 9.288 33.048 1.00 95.50 157 LYS A CA 1
ATOM 1218 C C . LYS A 1 157 ? -25.604 9.488 32.077 1.00 95.50 157 LYS A C 1
ATOM 1220 O O . LYS A 1 157 ? -26.512 10.264 32.371 1.00 95.50 157 LYS A O 1
ATOM 1225 N N . VAL A 1 158 ? -25.616 8.775 30.948 1.00 96.06 158 VAL A N 1
ATOM 1226 C CA . VAL A 1 158 ? -26.722 8.840 29.974 1.00 96.06 158 VAL A CA 1
ATOM 1227 C C . VAL A 1 158 ? -28.034 8.389 30.617 1.00 96.06 158 VAL A C 1
ATOM 1229 O O . VAL A 1 158 ? -29.057 9.061 30.477 1.00 96.06 158 VAL A O 1
ATOM 1232 N N . ARG A 1 159 ? -28.012 7.293 31.384 1.00 96.00 159 ARG A N 1
ATOM 1233 C CA . ARG A 1 159 ? -29.195 6.793 32.096 1.00 96.00 159 ARG A CA 1
ATOM 1234 C C . ARG A 1 159 ? -29.726 7.816 33.101 1.00 96.00 159 ARG A C 1
ATOM 1236 O O . ARG A 1 159 ? -30.934 8.041 33.155 1.00 96.00 159 ARG A O 1
ATOM 1243 N N . GLN A 1 160 ? -28.840 8.444 33.873 1.00 96.94 160 GLN A N 1
ATOM 1244 C CA . GLN A 1 160 ? -29.210 9.473 34.844 1.00 96.94 160 GLN A CA 1
ATOM 1245 C C . GLN A 1 160 ? -29.809 10.703 34.153 1.00 96.94 160 GLN A C 1
ATOM 1247 O O . GLN A 1 160 ? -30.879 11.161 34.551 1.00 96.94 160 GLN A O 1
ATOM 1252 N N . LYS A 1 161 ? -29.189 11.183 33.069 1.00 97.31 161 LYS A N 1
ATOM 1253 C CA . LYS A 1 161 ? -29.688 12.329 32.295 1.00 97.31 161 LYS A CA 1
ATOM 1254 C C . LYS A 1 161 ? -31.053 12.076 31.667 1.00 97.31 161 LYS A C 1
ATOM 1256 O O . LYS A 1 161 ? -31.919 12.945 31.723 1.00 97.31 161 LYS A O 1
ATOM 1261 N N . ASN A 1 162 ? -31.283 10.873 31.148 1.00 96.81 162 ASN A N 1
ATOM 1262 C CA . ASN A 1 162 ? -32.595 10.487 30.632 1.00 96.81 162 ASN A CA 1
ATOM 1263 C C . ASN A 1 162 ? -33.660 10.451 31.739 1.00 96.81 162 ASN A C 1
ATOM 1265 O O . ASN A 1 162 ? -34.796 10.872 31.515 1.00 96.81 162 ASN A O 1
ATOM 1269 N N . GLN A 1 163 ? -33.301 9.995 32.943 1.00 97.44 163 GLN A N 1
ATOM 1270 C CA . GLN A 1 163 ? -34.209 10.005 34.089 1.00 97.44 163 GLN A CA 1
ATOM 1271 C C . GLN A 1 163 ? -34.535 11.436 34.547 1.00 97.44 163 GLN A C 1
ATOM 1273 O O . GLN A 1 163 ? -35.701 11.736 34.800 1.00 97.44 163 GLN A O 1
ATOM 1278 N N . GLU A 1 164 ? -33.539 12.324 34.607 1.00 97.25 164 GLU A N 1
ATOM 1279 C CA . GLU A 1 164 ? -33.730 13.755 34.893 1.00 97.25 164 GLU A CA 1
ATOM 1280 C C . GLU A 1 164 ? -34.672 14.404 33.868 1.00 97.25 164 GLU A C 1
ATOM 1282 O O . GLU A 1 164 ? -35.635 15.069 34.251 1.00 97.25 164 GLU A O 1
ATOM 1287 N N . MET A 1 165 ? -34.455 14.151 32.572 1.00 97.38 165 MET A N 1
ATOM 1288 C CA . MET A 1 165 ? -35.337 14.629 31.500 1.00 97.38 165 MET A CA 1
ATOM 1289 C C . MET A 1 165 ? -36.777 14.152 31.678 1.00 97.38 165 MET A C 1
ATOM 1291 O O . MET A 1 165 ? -37.709 14.928 31.472 1.00 97.38 165 MET A O 1
ATOM 1295 N N . LYS A 1 166 ? -36.973 12.886 32.061 1.00 97.31 166 LYS A N 1
ATOM 1296 C CA . LYS A 1 166 ? -38.309 12.331 32.292 1.00 97.31 166 LYS A CA 1
ATOM 1297 C C . LYS A 1 166 ? -39.024 13.055 33.430 1.00 97.31 166 LYS A C 1
ATOM 1299 O O . LYS A 1 166 ? -40.161 13.481 33.256 1.00 97.31 166 LYS A O 1
ATOM 1304 N N . ILE A 1 167 ? -38.331 13.262 34.548 1.00 97.56 167 ILE A N 1
ATOM 1305 C CA . ILE A 1 167 ? -38.870 13.999 35.697 1.00 97.56 167 ILE A CA 1
ATOM 1306 C C . ILE A 1 167 ? -39.229 15.433 35.292 1.00 97.56 167 ILE A C 1
ATOM 1308 O O . ILE A 1 167 ? -40.311 15.909 35.632 1.00 97.56 167 ILE A O 1
ATOM 1312 N N . LEU A 1 168 ? -38.364 16.109 34.530 1.00 97.81 168 LEU A N 1
ATOM 1313 C CA . LEU A 1 168 ? -38.625 17.470 34.067 1.00 97.81 168 LEU A CA 1
ATOM 1314 C C . LEU A 1 168 ? -39.837 17.535 33.129 1.00 97.81 168 LEU A C 1
ATOM 1316 O O . LEU A 1 168 ? -40.669 18.428 33.269 1.00 97.81 168 LEU A O 1
ATOM 1320 N N . MET A 1 169 ? -39.974 16.580 32.205 1.00 97.62 169 MET A N 1
ATOM 1321 C CA . MET A 1 169 ? -41.149 16.495 31.332 1.00 97.62 169 MET A CA 1
ATOM 1322 C C . MET A 1 169 ? -42.441 16.308 32.130 1.00 97.62 169 MET A C 1
ATOM 1324 O O . MET A 1 169 ? -43.442 16.958 31.824 1.00 97.62 169 MET A O 1
ATOM 1328 N N . ASP A 1 170 ? -42.423 15.463 33.160 1.00 97.31 170 ASP A N 1
ATOM 1329 C CA . ASP A 1 170 ? -43.588 15.238 34.016 1.00 97.31 170 ASP A CA 1
ATOM 1330 C C . ASP A 1 170 ? -43.927 16.494 34.839 1.00 97.31 170 ASP A C 1
ATOM 1332 O O . ASP A 1 170 ? -45.092 16.881 34.932 1.00 97.31 170 ASP A O 1
ATOM 1336 N N . GLN A 1 171 ? -42.917 17.205 35.351 1.00 97.19 171 GLN A N 1
ATOM 1337 C CA . GLN A 1 171 ? -43.109 18.493 36.028 1.00 97.19 171 GLN A CA 1
ATOM 1338 C C . GLN A 1 171 ? -43.695 19.556 35.093 1.00 97.19 171 GLN A C 1
ATOM 1340 O O . GLN A 1 171 ? -44.666 20.220 35.453 1.00 97.19 171 GLN A O 1
ATOM 1345 N N . MET A 1 172 ? -43.156 19.696 33.878 1.00 96.88 172 MET A N 1
ATOM 1346 C CA . MET A 1 172 ? -43.686 20.629 32.879 1.00 96.88 172 MET A CA 1
ATOM 1347 C C . MET A 1 172 ? -45.126 20.286 32.499 1.00 96.88 172 MET A C 1
ATOM 1349 O O . MET A 1 172 ? -45.957 21.183 32.365 1.00 96.88 172 MET A O 1
ATOM 1353 N N . ARG A 1 173 ? -45.444 18.993 32.365 1.00 96.88 173 ARG A N 1
ATOM 1354 C CA . ARG A 1 173 ? -46.810 18.533 32.103 1.00 96.88 173 ARG A CA 1
ATOM 1355 C C . ARG A 1 173 ? -47.755 18.943 33.230 1.00 96.88 173 ARG A C 1
ATOM 1357 O O . ARG A 1 173 ? -48.818 19.477 32.930 1.00 96.88 173 ARG A O 1
ATOM 1364 N N . ASN A 1 174 ? -47.370 18.743 34.488 1.00 95.94 174 ASN A N 1
ATOM 1365 C CA . ASN A 1 174 ? -48.190 19.129 35.640 1.00 95.94 174 ASN A CA 1
ATOM 1366 C C . ASN A 1 174 ? -48.407 20.646 35.698 1.00 95.94 174 ASN A C 1
ATOM 1368 O O . ASN A 1 174 ? -49.542 21.088 35.828 1.00 95.94 174 ASN A O 1
ATOM 1372 N N . LEU A 1 175 ? -47.356 21.443 35.483 1.00 96.06 175 LEU A N 1
ATOM 1373 C CA . LEU A 1 175 ? -47.473 22.904 35.441 1.00 96.06 175 LEU A CA 1
ATOM 1374 C C . LEU A 1 175 ? -48.429 23.379 34.338 1.00 96.06 175 LEU A C 1
ATOM 1376 O O . LEU A 1 175 ? -49.243 24.272 34.566 1.00 96.06 175 LEU A O 1
ATOM 1380 N N . LEU A 1 176 ? -48.361 22.778 33.147 1.00 94.81 176 LEU A N 1
ATOM 1381 C CA . LEU A 1 176 ? -49.294 23.083 32.058 1.00 94.81 176 LEU A CA 1
ATOM 1382 C C . LEU A 1 176 ? -50.737 22.714 32.425 1.00 94.81 176 LEU A C 1
ATOM 1384 O O . LEU A 1 176 ? -51.655 23.479 32.126 1.00 94.81 176 LEU A O 1
ATOM 1388 N N . TRP A 1 177 ? -50.939 21.572 33.088 1.00 94.50 177 TRP A N 1
ATOM 1389 C CA . TRP A 1 177 ? -52.245 21.177 33.618 1.00 94.50 177 TRP A CA 1
ATOM 1390 C C . TRP A 1 177 ? -52.777 22.184 34.641 1.00 94.50 177 TRP A C 1
ATOM 1392 O O . TRP A 1 177 ? -53.914 22.634 34.495 1.00 94.50 177 TRP A O 1
ATOM 1402 N N . ASP A 1 178 ? -51.959 22.593 35.611 1.00 94.69 178 ASP A N 1
ATOM 1403 C CA . ASP A 1 178 ? -52.339 23.552 36.654 1.00 94.69 178 ASP A CA 1
ATOM 1404 C C . ASP A 1 178 ? -52.705 24.918 36.061 1.00 94.69 178 ASP A C 1
ATOM 1406 O O . ASP A 1 178 ? -53.722 25.513 36.425 1.00 94.69 178 ASP A O 1
ATOM 1410 N N . VAL A 1 179 ? -51.918 25.408 35.095 1.00 93.25 179 VAL A N 1
ATOM 1411 C CA . VAL A 1 179 ? -52.207 26.661 34.380 1.00 93.25 179 VAL A CA 1
ATOM 1412 C C . VAL A 1 179 ? -53.529 26.561 33.618 1.00 93.25 179 VAL A C 1
ATOM 1414 O O . VAL A 1 179 ? -54.370 27.454 33.741 1.00 93.25 179 VAL A O 1
ATOM 1417 N N . ASN A 1 180 ? -53.752 25.479 32.870 1.00 88.12 180 ASN A N 1
ATOM 1418 C CA . ASN A 1 180 ? -54.992 25.285 32.114 1.00 88.12 180 ASN A CA 1
ATOM 1419 C C . ASN A 1 180 ? -56.219 25.172 33.034 1.00 88.12 180 ASN A C 1
ATOM 1421 O O . ASN A 1 180 ? -57.273 25.742 32.731 1.00 88.12 180 ASN A O 1
ATOM 1425 N N . ALA A 1 181 ? -56.081 24.497 34.178 1.00 90.81 181 ALA A N 1
ATOM 1426 C CA . ALA A 1 181 ? -57.125 24.416 35.193 1.00 90.81 181 ALA A CA 1
ATOM 1427 C C . ALA A 1 181 ? -57.434 25.801 35.794 1.00 90.81 181 ALA A C 1
ATOM 1429 O O . ALA A 1 181 ? -58.593 26.220 35.811 1.00 90.81 181 ALA A O 1
ATOM 1430 N N . MET A 1 182 ? -56.410 26.562 36.201 1.00 87.38 182 MET A N 1
ATOM 1431 C CA . MET A 1 182 ? -56.576 27.919 36.745 1.00 87.38 182 MET A CA 1
ATOM 1432 C C . MET A 1 182 ? -57.190 28.903 35.741 1.00 87.38 182 MET A C 1
ATOM 1434 O O . MET A 1 182 ? -57.985 29.756 36.131 1.00 87.38 182 MET A O 1
ATOM 1438 N N . LEU A 1 183 ? -56.838 28.808 34.456 1.00 84.56 183 LEU A N 1
ATOM 1439 C CA . LEU A 1 183 ? -57.422 29.648 33.404 1.00 84.56 183 LEU A CA 1
ATOM 1440 C C . LEU A 1 183 ? -58.891 29.309 33.135 1.00 84.56 183 LEU A C 1
ATOM 1442 O O . LEU A 1 183 ? -59.674 30.201 32.816 1.00 84.56 183 LEU A O 1
ATOM 1446 N N . THR A 1 184 ? -59.274 28.041 33.281 1.00 80.69 184 THR A N 1
ATOM 1447 C CA . THR A 1 184 ? -60.665 27.600 33.109 1.00 80.69 184 THR A CA 1
ATOM 1448 C C . THR A 1 184 ? -61.553 28.085 34.254 1.00 80.69 184 THR A C 1
ATOM 1450 O O . THR A 1 184 ? -62.676 28.503 34.005 1.00 80.69 184 THR A O 1
ATOM 1453 N N . LEU A 1 185 ? -61.034 28.105 35.486 1.00 75.38 185 LEU A N 1
ATOM 1454 C CA . LEU A 1 185 ? -61.748 28.591 36.677 1.00 75.38 185 LEU A CA 1
ATOM 1455 C C . LEU A 1 185 ? -61.869 30.126 36.762 1.00 75.38 185 LEU A C 1
ATOM 1457 O O . LEU A 1 185 ? -62.558 30.632 37.643 1.00 75.38 185 LEU A O 1
ATOM 1461 N N . ARG A 1 186 ? -61.177 30.874 35.892 1.00 69.75 186 ARG A N 1
ATOM 1462 C CA . ARG A 1 186 ? -61.248 32.346 35.802 1.00 69.75 186 ARG A CA 1
ATOM 1463 C C . ARG A 1 186 ? -62.193 32.856 34.700 1.00 69.75 186 ARG A C 1
ATOM 1465 O O . ARG A 1 186 ? -62.234 34.065 34.478 1.00 69.75 186 ARG A O 1
ATOM 1472 N N . LYS A 1 187 ? -62.903 31.964 34.005 1.00 51.12 187 LYS A N 1
ATOM 1473 C CA . LYS A 1 187 ? -64.034 32.295 33.122 1.00 51.12 187 LYS A CA 1
ATOM 1474 C C . LYS A 1 187 ? -65.340 32.204 33.897 1.00 51.12 187 LYS A C 1
ATOM 1476 O O . LYS A 1 187 ? -66.241 32.999 33.564 1.00 51.12 187 LYS A O 1
#

InterPro domains:
  IPR021019 Mediator complex, subunit Med30, metazoa [PF11315] (34-187)
  IPR021019 Mediator complex, subunit Med30, metazoa [PTHR31705] (16-187)

Organism: NCBI:txid409849

Mean predicted aligned error: 20.99 Å

Foldseek 3Di:
DDDDDDDDDDDDDDDDDDDDDDDDDDDDDDDDDPDPDPPPPCDLVNLVVVLVVLVVLLVVLVVVLVVLVVVDDDPPPDDDPPVVNVVSVVVNVVSVVVSVVSVVSSVVSVVVSCVNCVVVCPPPPDDDDDPDDDDPPPPDDDDDVVVVVVVVVVVVVVVVVVVVVVVVVVVVVVVVVVVVVVVVVVD

Secondary structure (DSSP, 8-state):
----------------------------PPP---PPP------HHHHHHHHHHHHHHHHHHHHHHHHHHHHS----SS---HHHHHHHHHHHHHHHHHHHHHHHHHHHHHHHHHHHHGGG-------PPPTT------------HHHHHHHHHHHHHHHHHHHHHHHHHHHHHHHHHHHHHHHHTT-